Protein AF-A0A1M2ZEX8-F1 (afdb_monomer_lite)

pLDDT: mean 74.23, std 14.85, range [30.36, 94.44]

Sequence (300 aa):
MVYFFQYGNPYDQTHLLGFIFFVWSMPLINHAVRYDSLLLRRVLTYLTLFNALMGFYLLVSSVDLYGLRGLNRVEGSDGITYRIYFEASSLAAVFLLSSFRNRWVRLAALGAVAIFVVFVAKSVVIMALLGLNLALPYLLRSRPHIKVGAAIIAVTAIILLYNYLPIIRPDMDLSLRAKQFQFNIIMGLLPDNWSGLGWGFYMPQLSSDPEQPYQVEMQLPMLMLQLGPIALLTILLLILSLFLSVSGWTLKGFARFAVYVLIGYNNPWLFVPSWFLTCQLLFRDDDEVRRSTVPRVPSR

Secondary structure (DSSP, 8-state):
---S-SS--TTHHHHHHHHHHHHHHHHHHHHHHHH-HHHHHHHHHHHHHHHHHHHHHHHHH----TTSTT--EEE-TTS-EEEE--TTHHHHTT--GGG--SHHHHHHHHHHHHHIIIIIS--HHHHHHHHHHHHHHHHHHS-HHHHHHHHHHHHHHHHHHHHHHHHH-HHHHHHHHHHHHHHHHHHHHGGG-TT-S-TT---GGG-SSTT-THHHHTSHHHHHHHH-HHHHHHHHHHHHHHHHHHH-SSHHHHHHHHHHHHHHHH-TTTT-HHHHHHHHHTT-S-SSHHHH-S--PPP-

Structure (mmCIF, N/CA/C/O backbone):
data_AF-A0A1M2ZEX8-F1
#
_entry.id   AF-A0A1M2ZEX8-F1
#
loop_
_atom_site.group_PDB
_atom_site.id
_atom_site.type_symbol
_atom_site.label_atom_id
_atom_site.label_alt_id
_atom_site.label_comp_id
_atom_site.label_asym_id
_atom_site.label_entity_id
_atom_site.label_seq_id
_atom_site.pdbx_PDB_ins_code
_atom_site.Cartn_x
_atom_site.Cartn_y
_atom_site.Cartn_z
_atom_site.occupancy
_atom_site.B_iso_or_equiv
_atom_site.auth_seq_id
_atom_site.auth_comp_id
_atom_site.auth_asym_id
_atom_site.auth_atom_id
_atom_site.pdbx_PDB_model_num
ATOM 1 N N . MET A 1 1 ? 15.583 21.448 -19.048 1.00 30.36 1 MET A N 1
ATOM 2 C CA . MET A 1 1 ? 14.629 20.643 -19.838 1.00 30.36 1 MET A CA 1
ATOM 3 C C . MET A 1 1 ? 15.172 19.231 -19.877 1.00 30.36 1 MET A C 1
ATOM 5 O O . MET A 1 1 ? 16.106 18.980 -20.624 1.00 30.36 1 MET A O 1
ATOM 9 N N . VAL A 1 2 ? 14.699 18.362 -18.984 1.00 31.53 2 VAL A N 1
ATOM 10 C CA . VAL A 1 2 ? 15.095 16.948 -18.984 1.00 31.53 2 VAL A CA 1
ATOM 11 C C . VAL A 1 2 ? 14.306 16.273 -20.101 1.00 31.53 2 VAL A C 1
ATOM 13 O O . VAL A 1 2 ? 13.094 16.453 -20.198 1.00 31.53 2 VAL A O 1
ATOM 16 N N . TYR A 1 3 ? 15.035 15.626 -21.004 1.00 33.97 3 TYR A N 1
ATOM 17 C CA . TYR A 1 3 ? 14.537 15.050 -22.243 1.00 33.97 3 TYR A CA 1
ATOM 18 C C . TYR A 1 3 ? 13.449 14.000 -21.971 1.00 33.97 3 TYR A C 1
ATOM 20 O O . TYR A 1 3 ? 13.671 13.040 -21.245 1.00 33.97 3 TYR A O 1
ATOM 28 N N . PHE A 1 4 ? 12.290 14.181 -22.606 1.00 40.69 4 PHE A N 1
ATOM 29 C CA . PHE A 1 4 ? 11.137 13.267 -22.620 1.00 40.69 4 PHE A CA 1
ATOM 30 C C . PHE A 1 4 ? 11.350 12.012 -23.491 1.00 40.69 4 PHE A C 1
ATOM 32 O O . PHE A 1 4 ? 10.391 11.367 -23.897 1.00 40.69 4 PHE A O 1
ATOM 39 N N . PHE A 1 5 ? 12.590 11.663 -23.834 1.00 44.00 5 PHE A N 1
ATOM 40 C CA . PHE A 1 5 ? 12.850 10.565 -24.758 1.00 44.00 5 PHE A CA 1
ATOM 41 C C . PHE A 1 5 ? 14.100 9.790 -24.374 1.00 44.00 5 PHE A C 1
ATOM 43 O O . PHE A 1 5 ? 15.206 10.280 -24.580 1.00 44.00 5 PHE A O 1
ATOM 50 N N . GLN A 1 6 ? 13.898 8.552 -23.915 1.00 42.75 6 GLN A N 1
ATOM 51 C CA . GLN A 1 6 ? 14.694 7.381 -24.295 1.00 42.75 6 GLN A CA 1
ATOM 52 C C . GLN A 1 6 ? 13.949 6.106 -23.848 1.00 42.75 6 GLN A C 1
ATOM 54 O O . GLN A 1 6 ? 13.765 5.873 -22.659 1.00 42.75 6 GLN A O 1
ATOM 59 N N . TYR A 1 7 ? 13.503 5.321 -24.843 1.00 48.91 7 TYR A N 1
ATOM 60 C CA . TYR A 1 7 ? 12.482 4.254 -24.806 1.00 48.91 7 TYR A CA 1
ATOM 61 C C . TYR A 1 7 ? 11.070 4.755 -24.475 1.00 48.91 7 TYR A C 1
ATOM 63 O O . TYR A 1 7 ? 10.690 4.894 -23.320 1.00 48.91 7 TYR A O 1
ATOM 71 N N . GLY A 1 8 ? 10.281 5.040 -25.518 1.00 51.62 8 GLY A N 1
ATOM 72 C CA . GLY A 1 8 ? 8.898 5.490 -25.368 1.00 51.62 8 GLY A CA 1
ATOM 73 C C . GLY A 1 8 ? 8.038 4.395 -24.750 1.00 51.62 8 GLY A C 1
ATOM 74 O O . GLY A 1 8 ? 7.578 3.497 -25.452 1.00 51.62 8 GLY A O 1
ATOM 75 N N . ASN A 1 9 ? 7.827 4.465 -23.440 1.00 64.38 9 ASN A N 1
ATOM 76 C CA . ASN A 1 9 ? 6.747 3.739 -22.806 1.00 64.38 9 ASN A CA 1
ATOM 77 C C . ASN A 1 9 ? 5.423 4.332 -23.309 1.00 64.38 9 ASN A C 1
ATOM 79 O O . ASN A 1 9 ? 5.164 5.501 -23.032 1.00 64.38 9 ASN A O 1
ATOM 83 N N . PRO A 1 10 ? 4.553 3.565 -23.988 1.00 65.94 10 PRO A N 1
ATOM 84 C CA . PRO A 1 10 ? 3.269 4.081 -24.467 1.00 65.94 10 PRO A CA 1
ATOM 85 C C . PRO A 1 10 ? 2.318 4.507 -23.332 1.00 65.94 10 PRO A C 1
ATOM 87 O O . PRO A 1 10 ? 1.239 5.035 -23.595 1.00 65.94 10 PRO A O 1
ATOM 90 N N . TYR A 1 11 ? 2.681 4.245 -22.073 1.00 68.25 11 TYR A N 1
ATOM 91 C CA . TYR A 1 11 ? 1.857 4.498 -20.894 1.00 68.25 11 TYR A CA 1
ATOM 92 C C . TYR A 1 11 ? 2.390 5.602 -19.981 1.00 68.25 11 TYR A C 1
ATOM 94 O O . TYR A 1 11 ? 1.738 5.914 -18.983 1.00 68.25 11 TYR A O 1
ATOM 102 N N . ASP A 1 12 ? 3.510 6.233 -20.328 1.00 72.94 12 ASP A N 1
ATOM 103 C CA . ASP A 1 12 ? 4.173 7.275 -19.538 1.00 72.94 12 ASP A CA 1
ATOM 104 C C . ASP A 1 12 ? 3.230 8.429 -19.148 1.00 72.94 12 ASP A C 1
ATOM 106 O O . ASP A 1 12 ? 3.182 8.840 -17.985 1.00 72.94 12 ASP A O 1
ATOM 110 N N . GLN A 1 13 ? 2.406 8.902 -20.086 1.00 76.44 13 GLN A N 1
ATOM 111 C CA . GLN A 1 13 ? 1.422 9.961 -19.868 1.00 76.44 13 GLN A CA 1
ATOM 112 C C . GLN A 1 13 ? 0.288 9.505 -18.951 1.00 76.44 13 GLN A C 1
ATOM 114 O O . GLN A 1 13 ? -0.140 10.250 -18.070 1.00 76.44 13 GLN A O 1
ATOM 119 N N . THR A 1 14 ? -0.185 8.267 -19.117 1.00 74.25 14 THR A N 1
ATOM 120 C CA . THR A 1 14 ? -1.247 7.702 -18.268 1.00 74.25 14 THR A CA 1
ATOM 121 C C . THR A 1 14 ? -0.749 7.535 -16.834 1.00 74.25 14 THR A C 1
ATOM 123 O O . THR A 1 14 ? -1.453 7.861 -15.880 1.00 74.25 14 THR A O 1
ATOM 126 N N . HIS A 1 15 ? 0.494 7.091 -16.676 1.00 75.81 15 HIS A N 1
ATOM 127 C CA . HIS A 1 15 ? 1.176 6.983 -15.394 1.00 75.81 15 HIS A CA 1
ATOM 128 C C . HIS A 1 15 ? 1.383 8.344 -14.733 1.00 75.81 15 HIS A C 1
ATOM 130 O O . HIS A 1 15 ? 1.131 8.482 -13.535 1.00 75.81 15 HIS A O 1
ATOM 136 N N . LEU A 1 16 ? 1.777 9.361 -15.503 1.00 79.00 16 LEU A N 1
ATOM 137 C CA . LEU A 1 16 ? 1.924 10.723 -14.998 1.00 79.00 16 LEU A CA 1
ATOM 138 C C . LEU A 1 16 ? 0.582 11.282 -14.515 1.00 79.00 16 LEU A C 1
ATOM 140 O O . LEU A 1 16 ? 0.502 11.833 -13.419 1.00 79.00 16 LEU A O 1
ATOM 144 N N . LEU A 1 17 ? -0.485 11.097 -15.297 1.00 80.06 17 LEU A N 1
ATOM 145 C CA . LEU A 1 17 ? -1.842 11.476 -14.901 1.00 80.06 17 LEU A CA 1
ATOM 146 C C . LEU A 1 17 ? -2.273 10.744 -13.625 1.00 80.06 17 LEU A C 1
ATOM 148 O O . LEU A 1 17 ? -2.772 11.378 -12.697 1.00 80.06 17 LEU A O 1
ATOM 152 N N . GLY A 1 18 ? -2.020 9.435 -13.538 1.00 79.62 18 GLY A N 1
ATOM 153 C CA . GLY A 1 18 ? -2.261 8.641 -12.333 1.00 79.62 18 GLY A CA 1
ATOM 154 C C . GLY A 1 18 ? -1.523 9.192 -11.110 1.00 79.62 18 GLY A C 1
ATOM 155 O O . GLY A 1 18 ? -2.126 9.353 -10.049 1.00 79.62 18 GLY A O 1
ATOM 156 N N . PHE A 1 19 ? -0.251 9.570 -11.265 1.00 81.94 19 PHE A N 1
ATOM 157 C CA . PHE A 1 19 ? 0.534 10.212 -10.211 1.00 81.94 19 PHE A CA 1
ATOM 158 C C . PHE A 1 19 ? -0.032 11.583 -9.805 1.00 81.94 19 PHE A C 1
ATOM 160 O O . PHE A 1 19 ? -0.115 11.888 -8.616 1.00 81.94 19 PHE A O 1
ATOM 167 N N . ILE A 1 20 ? -0.485 12.403 -10.757 1.00 83.88 20 ILE A N 1
ATOM 168 C CA . ILE A 1 20 ? -1.131 13.691 -10.458 1.00 83.88 20 ILE A CA 1
ATOM 169 C C . ILE A 1 20 ? -2.415 13.467 -9.650 1.00 83.88 20 ILE A C 1
ATOM 171 O O . ILE A 1 20 ? -2.589 14.086 -8.597 1.00 83.88 20 ILE A O 1
ATOM 175 N N . PHE A 1 21 ? -3.285 12.549 -10.083 1.00 85.12 21 PHE A N 1
ATOM 176 C CA . PHE A 1 21 ? -4.501 12.202 -9.343 1.00 85.12 21 PHE A CA 1
ATOM 177 C C . PHE A 1 21 ? -4.190 11.663 -7.948 1.00 85.12 21 PHE A C 1
ATOM 179 O O . PHE A 1 21 ? -4.872 12.008 -6.981 1.00 85.12 21 PHE A O 1
ATOM 186 N N . PHE A 1 22 ? -3.128 10.873 -7.817 1.00 87.75 22 PHE A N 1
ATOM 187 C CA . PHE A 1 22 ? -2.637 10.419 -6.528 1.00 87.75 22 PHE A CA 1
ATOM 188 C C . PHE A 1 22 ? -2.252 11.583 -5.616 1.00 87.75 22 PHE A C 1
ATOM 190 O O . PHE A 1 22 ? -2.768 11.673 -4.499 1.00 87.75 22 PHE A O 1
ATOM 197 N N . VAL A 1 23 ? -1.417 12.509 -6.094 1.00 89.12 23 VAL A N 1
ATOM 198 C CA . VAL A 1 23 ? -0.996 13.687 -5.323 1.00 89.12 23 VAL A CA 1
ATOM 199 C C . VAL A 1 23 ? -2.200 14.514 -4.877 1.00 89.12 23 VAL A C 1
ATOM 201 O O . VAL A 1 23 ? -2.275 14.901 -3.711 1.00 89.12 23 VAL A O 1
ATOM 204 N N . TRP A 1 24 ? -3.178 14.713 -5.760 1.00 89.25 24 TRP A N 1
ATOM 205 C CA . TRP A 1 24 ? -4.420 15.426 -5.449 1.00 89.25 24 TRP A CA 1
ATOM 206 C C . TRP A 1 24 ? -5.309 14.688 -4.444 1.00 89.25 24 TRP A C 1
ATOM 208 O O . TRP A 1 24 ? -5.991 15.316 -3.634 1.00 89.25 24 TRP A O 1
ATOM 218 N N . SER A 1 25 ? -5.292 13.355 -4.455 1.00 91.81 25 SER A N 1
ATOM 219 C CA . SER A 1 25 ? -6.078 12.549 -3.522 1.00 91.81 25 SER A CA 1
ATOM 220 C C . SER A 1 25 ? -5.545 12.606 -2.086 1.00 91.81 25 SER A C 1
ATOM 222 O O . SER A 1 25 ? -6.333 12.507 -1.145 1.00 91.81 25 SER A O 1
ATOM 224 N N . MET A 1 26 ? -4.234 12.795 -1.880 1.00 92.81 26 MET A N 1
ATOM 225 C CA . MET A 1 26 ? -3.635 12.696 -0.544 1.00 92.81 26 MET A CA 1
ATOM 226 C C . MET A 1 26 ? -4.174 13.741 0.456 1.00 92.81 26 MET A C 1
ATOM 228 O O . MET A 1 26 ? -4.536 13.346 1.570 1.00 92.81 26 MET A O 1
ATOM 232 N N . PRO A 1 27 ? -4.295 15.045 0.120 1.00 91.81 27 PRO A N 1
ATOM 233 C CA . PRO A 1 27 ? -4.921 16.026 1.007 1.00 91.81 27 PRO A CA 1
ATOM 234 C C . PRO A 1 27 ? -6.382 15.696 1.330 1.00 91.81 27 PRO A C 1
ATOM 236 O O . PRO A 1 27 ? -6.790 15.820 2.484 1.00 91.81 27 PRO A O 1
ATOM 239 N N . LEU A 1 28 ? -7.151 15.223 0.341 1.00 91.50 28 LEU A N 1
ATOM 240 C CA . LEU A 1 28 ? -8.555 14.833 0.513 1.00 91.50 28 LEU A CA 1
ATOM 241 C C . LEU A 1 28 ? -8.689 13.635 1.457 1.00 91.50 28 LEU A C 1
ATOM 243 O O . LEU A 1 28 ? -9.508 13.650 2.376 1.00 91.50 28 LEU A O 1
ATOM 247 N N . ILE A 1 29 ? -7.835 12.625 1.280 1.00 91.75 29 ILE A N 1
ATOM 248 C CA . ILE A 1 29 ? -7.746 11.469 2.174 1.00 91.75 29 ILE A CA 1
ATOM 249 C C . ILE A 1 29 ? -7.391 11.930 3.587 1.00 91.75 29 ILE A C 1
ATOM 251 O O . ILE A 1 29 ? -8.064 11.554 4.543 1.00 91.75 29 ILE A O 1
ATOM 255 N N . ASN A 1 30 ? -6.374 12.777 3.743 1.00 92.25 30 ASN A N 1
ATOM 256 C CA . ASN A 1 30 ? -5.978 13.286 5.053 1.00 92.25 30 ASN A CA 1
ATOM 257 C C . ASN A 1 30 ? -7.094 14.068 5.743 1.00 92.25 30 ASN A C 1
ATOM 259 O O . ASN A 1 30 ? -7.308 13.885 6.942 1.00 92.25 30 ASN A O 1
ATOM 263 N N . HIS A 1 31 ? -7.825 14.893 4.995 1.00 90.25 31 HIS A N 1
ATOM 264 C CA . HIS A 1 31 ? -9.008 15.581 5.491 1.00 90.25 31 HIS A CA 1
ATOM 265 C C . HIS A 1 31 ? -10.055 14.566 5.978 1.00 90.25 31 HIS A C 1
ATOM 267 O O . HIS A 1 31 ? -10.419 14.570 7.154 1.00 90.25 31 HIS A O 1
ATOM 273 N N . ALA A 1 32 ? -10.461 13.615 5.133 1.00 87.75 32 ALA A N 1
ATOM 274 C CA . ALA A 1 32 ? -11.449 12.595 5.492 1.00 87.75 32 ALA A CA 1
ATOM 275 C C . ALA A 1 32 ? -11.032 11.754 6.717 1.00 87.75 32 ALA A C 1
ATOM 277 O O . ALA A 1 32 ? -11.850 11.457 7.588 1.00 87.75 32 ALA A O 1
ATOM 278 N N . VAL A 1 33 ? -9.746 11.406 6.840 1.00 88.06 33 VAL A N 1
ATOM 279 C CA . VAL A 1 33 ? -9.221 10.635 7.980 1.00 88.06 33 VAL A CA 1
ATOM 280 C C . VAL A 1 33 ? -9.179 11.455 9.278 1.00 88.06 33 VAL A C 1
ATOM 282 O O . VAL A 1 33 ? -9.251 10.871 10.368 1.00 88.06 33 VAL A O 1
ATOM 285 N N . ARG A 1 34 ? -9.057 12.786 9.211 1.00 84.75 34 ARG A N 1
ATOM 286 C CA . ARG A 1 34 ? -9.114 13.646 10.404 1.00 84.75 34 ARG A CA 1
ATOM 287 C C . ARG A 1 34 ? -10.541 13.813 10.911 1.00 84.75 34 ARG A C 1
ATOM 289 O O . ARG A 1 34 ? -10.757 13.634 12.106 1.00 84.75 34 ARG A O 1
ATOM 296 N N . TYR A 1 35 ? -11.483 14.108 10.019 1.00 80.06 35 TYR A N 1
ATOM 297 C CA . TYR A 1 35 ? -12.838 14.501 10.410 1.00 80.06 35 TYR A CA 1
ATOM 298 C C . TYR A 1 35 ? -13.794 13.311 10.590 1.00 80.06 35 TYR A C 1
ATOM 300 O O . TYR A 1 35 ? -14.503 13.269 11.588 1.00 80.06 35 TYR A O 1
ATOM 308 N N . ASP A 1 36 ? -13.739 12.285 9.729 1.00 77.44 36 ASP A N 1
ATOM 309 C CA . ASP A 1 36 ? -14.775 11.234 9.662 1.00 77.44 36 ASP A CA 1
ATOM 310 C C . ASP A 1 36 ? -14.218 9.803 9.638 1.00 77.44 36 ASP A C 1
ATOM 312 O O . ASP A 1 36 ? -14.754 8.891 9.003 1.00 77.44 36 ASP A O 1
ATOM 316 N N . SER A 1 37 ? -13.124 9.560 10.364 1.00 77.38 37 SER A N 1
ATOM 317 C CA . SER A 1 37 ? -12.397 8.282 10.285 1.00 77.38 37 SER A CA 1
ATOM 318 C C . SER A 1 37 ? -13.228 7.022 10.560 1.00 77.38 37 SER A C 1
ATOM 320 O O . SER A 1 37 ? -12.972 5.988 9.943 1.00 77.38 37 SER A O 1
ATOM 322 N N . LEU A 1 38 ? -14.211 7.078 11.466 1.00 79.31 38 LEU A N 1
ATOM 323 C CA . LEU A 1 38 ? -15.068 5.930 11.785 1.00 79.31 38 LEU A CA 1
ATOM 324 C C . LEU A 1 38 ? -16.053 5.626 10.654 1.00 79.31 38 LEU A C 1
ATOM 326 O O . LEU A 1 38 ? -16.217 4.464 10.279 1.00 79.31 38 LEU A O 1
ATOM 330 N N . LEU A 1 39 ? -16.685 6.661 10.095 1.00 83.81 39 LEU A N 1
ATOM 331 C CA . LEU A 1 39 ? -17.580 6.514 8.953 1.00 83.81 39 LEU A CA 1
ATOM 332 C C . LEU A 1 39 ? -16.800 5.998 7.742 1.00 83.81 39 LEU A C 1
ATOM 334 O O . LEU A 1 39 ? -17.216 5.018 7.126 1.00 83.81 39 LEU A O 1
ATOM 338 N N . LEU A 1 40 ? -15.630 6.584 7.475 1.00 86.81 40 LEU A N 1
ATOM 339 C CA . LEU A 1 40 ? -14.739 6.177 6.394 1.00 86.81 40 LEU A CA 1
ATOM 340 C C . LEU A 1 40 ? -14.375 4.693 6.498 1.00 86.81 40 LEU A C 1
ATOM 342 O O . LEU A 1 40 ? -14.571 3.948 5.547 1.00 86.81 40 LEU A O 1
ATOM 346 N N . ARG A 1 41 ? -13.939 4.210 7.667 1.00 83.44 41 ARG A N 1
ATOM 347 C CA . ARG A 1 41 ? -13.638 2.778 7.860 1.00 83.44 41 ARG A CA 1
ATOM 348 C C . ARG A 1 41 ? -14.850 1.878 7.702 1.00 83.44 41 ARG A C 1
ATOM 350 O O . ARG A 1 41 ? -14.715 0.770 7.190 1.00 83.44 41 ARG A O 1
ATOM 357 N N . ARG A 1 42 ? -16.024 2.321 8.153 1.00 86.50 42 ARG A N 1
ATOM 358 C CA . ARG A 1 42 ? -17.261 1.560 7.974 1.00 86.50 42 ARG A CA 1
ATOM 359 C C . ARG A 1 42 ? -17.578 1.411 6.485 1.00 86.50 42 ARG A C 1
ATOM 361 O O . ARG A 1 42 ? -17.850 0.299 6.045 1.00 86.50 42 ARG A O 1
ATOM 368 N N . VAL A 1 43 ? -17.471 2.491 5.711 1.00 87.94 43 VAL A N 1
ATOM 369 C CA . VAL A 1 43 ? -17.623 2.457 4.248 1.00 87.94 43 VAL A CA 1
ATOM 370 C C . VAL A 1 43 ? -16.581 1.533 3.620 1.00 87.94 43 VAL A C 1
ATOM 372 O O . VAL A 1 43 ? -16.944 0.632 2.870 1.00 87.94 43 VAL A O 1
ATOM 375 N N . LEU A 1 44 ? -15.305 1.675 3.993 1.00 87.88 44 LEU A N 1
ATOM 376 C CA . LEU A 1 44 ? -14.234 0.814 3.488 1.00 87.88 44 LEU A CA 1
ATOM 377 C C . LEU A 1 44 ? -14.449 -0.655 3.852 1.00 87.88 44 LEU A C 1
ATOM 379 O O . LEU A 1 44 ? -14.156 -1.514 3.040 1.00 87.88 44 LEU A O 1
ATOM 383 N N . THR A 1 45 ? -15.024 -0.963 5.015 1.00 86.81 45 THR A N 1
ATOM 384 C CA . THR A 1 45 ? -15.372 -2.340 5.402 1.00 86.81 45 THR A CA 1
ATOM 385 C C . THR A 1 45 ? -16.386 -2.945 4.431 1.00 86.81 45 THR A C 1
ATOM 387 O O . THR A 1 45 ? -16.218 -4.085 3.996 1.00 86.81 45 THR A O 1
ATOM 390 N N . TYR A 1 46 ? -17.426 -2.190 4.065 1.00 88.00 46 TYR A N 1
ATOM 391 C CA . TYR A 1 46 ? -18.406 -2.645 3.079 1.00 88.00 46 TYR A CA 1
ATOM 392 C C . TYR A 1 46 ? -17.790 -2.785 1.689 1.00 88.00 46 TYR A C 1
ATOM 394 O O . TYR A 1 46 ? -18.055 -3.778 1.018 1.00 88.00 46 TYR A O 1
ATOM 402 N N . LEU A 1 47 ? -16.920 -1.854 1.288 1.00 87.44 47 LEU A N 1
ATOM 403 C CA . LEU A 1 47 ? -16.186 -1.953 0.027 1.00 87.44 47 LEU A CA 1
ATOM 404 C C . LEU A 1 47 ? -15.248 -3.163 0.010 1.00 87.44 47 LEU A C 1
ATOM 406 O O . LEU A 1 47 ? -15.208 -3.873 -0.984 1.00 87.44 47 LEU A O 1
ATOM 410 N N . THR A 1 48 ? -14.533 -3.459 1.095 1.00 86.62 48 THR A N 1
ATOM 411 C CA . THR A 1 48 ? -13.703 -4.667 1.213 1.00 86.62 48 THR A CA 1
ATOM 412 C C . THR A 1 48 ? -14.541 -5.928 1.045 1.00 86.62 48 THR A C 1
ATOM 414 O O . THR A 1 48 ? -14.143 -6.825 0.307 1.00 86.62 48 THR A O 1
ATOM 417 N N . LEU A 1 49 ? -15.705 -6.006 1.700 1.00 88.38 49 LEU A N 1
ATOM 418 C CA . LEU A 1 49 ? -16.595 -7.158 1.558 1.00 88.38 49 LEU A CA 1
ATOM 419 C C . LEU A 1 49 ? -17.121 -7.278 0.123 1.00 88.38 49 LEU A C 1
ATOM 421 O O . LEU A 1 49 ? -17.073 -8.360 -0.451 1.00 88.38 49 LEU A O 1
ATOM 425 N N . PHE A 1 50 ? -17.580 -6.174 -0.465 1.00 87.19 50 PHE A N 1
ATOM 426 C CA . PHE A 1 50 ? -18.024 -6.138 -1.856 1.00 87.19 50 PHE A CA 1
ATOM 427 C C . PHE A 1 50 ? -16.918 -6.601 -2.810 1.00 87.19 50 PHE A C 1
ATOM 429 O O . PHE A 1 50 ? -17.157 -7.453 -3.656 1.00 87.19 50 PHE A O 1
ATOM 436 N N . ASN A 1 51 ? -15.692 -6.116 -2.620 1.00 82.81 51 ASN A N 1
ATOM 437 C CA . ASN A 1 51 ? -14.543 -6.518 -3.424 1.00 82.81 51 ASN A CA 1
ATOM 438 C C . ASN A 1 51 ? -14.189 -7.996 -3.244 1.00 82.81 51 ASN A C 1
ATOM 440 O O . ASN A 1 51 ? -13.863 -8.659 -4.222 1.00 82.81 51 ASN A O 1
ATOM 444 N N . ALA A 1 52 ? -14.300 -8.538 -2.028 1.00 85.19 52 ALA A N 1
ATOM 445 C CA . ALA A 1 52 ? -14.119 -9.967 -1.801 1.00 85.19 52 ALA A CA 1
ATOM 446 C C . ALA A 1 52 ? -15.156 -10.789 -2.585 1.00 85.19 52 ALA A C 1
ATOM 448 O O . ALA A 1 52 ? -14.792 -11.731 -3.287 1.00 85.19 52 ALA A O 1
ATOM 449 N N . LEU A 1 53 ? -16.434 -10.397 -2.524 1.00 87.12 53 LEU A N 1
ATOM 450 C CA . LEU A 1 53 ? -17.519 -11.039 -3.274 1.00 87.12 53 LEU A CA 1
ATOM 451 C C . LEU A 1 53 ? -17.322 -10.923 -4.791 1.00 87.12 53 LEU A C 1
ATOM 453 O O . LEU A 1 53 ? -17.489 -11.911 -5.503 1.00 87.12 53 LEU A O 1
ATOM 457 N N . MET A 1 54 ? -16.910 -9.752 -5.276 1.00 84.00 54 MET A N 1
ATOM 458 C CA . MET A 1 54 ? -16.601 -9.533 -6.687 1.00 84.00 54 MET A CA 1
ATOM 459 C C . MET A 1 54 ? -15.408 -10.381 -7.140 1.00 84.00 54 MET A C 1
ATOM 461 O O . MET A 1 54 ? -15.444 -10.970 -8.214 1.00 84.00 54 MET A O 1
ATOM 465 N N . GLY A 1 55 ? -14.375 -10.516 -6.305 1.00 79.12 55 GLY A N 1
ATOM 466 C CA . GLY A 1 55 ? -13.238 -11.393 -6.571 1.00 79.12 55 GLY A CA 1
ATOM 467 C C . GLY A 1 55 ? -13.641 -12.862 -6.694 1.00 79.12 55 GLY A C 1
ATOM 468 O O . GLY A 1 55 ? -13.192 -13.538 -7.615 1.00 79.12 55 GLY A O 1
ATOM 469 N N . PHE A 1 56 ? -14.530 -13.351 -5.821 1.00 83.50 56 PHE A N 1
ATOM 470 C CA . PHE A 1 56 ? -15.100 -14.696 -5.966 1.00 83.50 56 PHE A CA 1
ATOM 471 C C . PHE A 1 56 ? -15.907 -14.842 -7.253 1.00 83.50 56 PHE A C 1
ATOM 473 O O . PHE A 1 56 ? -15.756 -15.837 -7.957 1.00 83.50 56 PHE A O 1
ATOM 480 N N . TYR A 1 57 ? -16.740 -13.852 -7.573 1.00 84.44 57 TYR A N 1
ATOM 481 C CA . TYR A 1 57 ? -17.512 -13.854 -8.808 1.00 84.44 57 TYR A CA 1
ATOM 482 C C . TYR A 1 57 ? -16.602 -13.927 -10.038 1.00 84.44 57 TYR A C 1
ATOM 484 O O . TYR A 1 57 ? -16.835 -14.761 -10.907 1.00 84.44 57 TYR A O 1
ATOM 492 N N . LEU A 1 58 ? -15.542 -13.120 -10.106 1.00 77.94 58 LEU A N 1
ATOM 493 C CA . LEU A 1 58 ? -14.594 -13.138 -11.225 1.00 77.94 58 LEU A CA 1
ATOM 494 C C . LEU A 1 58 ? -13.817 -14.455 -11.309 1.00 77.94 58 LEU A C 1
ATOM 496 O O . LEU A 1 58 ? -13.617 -14.975 -12.403 1.00 77.94 58 LEU A O 1
ATOM 500 N N . LEU A 1 59 ? -13.460 -15.046 -10.163 1.00 76.25 59 LEU A N 1
ATOM 501 C CA . LEU A 1 59 ? -12.821 -16.362 -10.128 1.00 76.25 59 LEU A CA 1
ATOM 502 C C . LEU A 1 59 ? -13.705 -17.453 -10.739 1.00 76.25 59 LEU A C 1
ATOM 504 O O . LEU A 1 59 ? -13.200 -18.300 -11.469 1.00 76.25 59 LEU A O 1
ATOM 508 N N . VAL A 1 60 ? -15.007 -17.436 -10.448 1.00 80.75 60 VAL A N 1
ATOM 509 C CA . VAL A 1 60 ? -15.955 -18.452 -10.933 1.00 80.75 60 VAL A CA 1
ATOM 510 C C . VAL A 1 60 ? -16.412 -18.170 -12.365 1.00 80.75 60 VAL A C 1
ATOM 512 O O . VAL A 1 60 ? -16.516 -19.088 -13.171 1.00 80.75 60 VAL A O 1
ATOM 515 N N . SER A 1 61 ? -16.684 -16.907 -12.694 1.00 76.88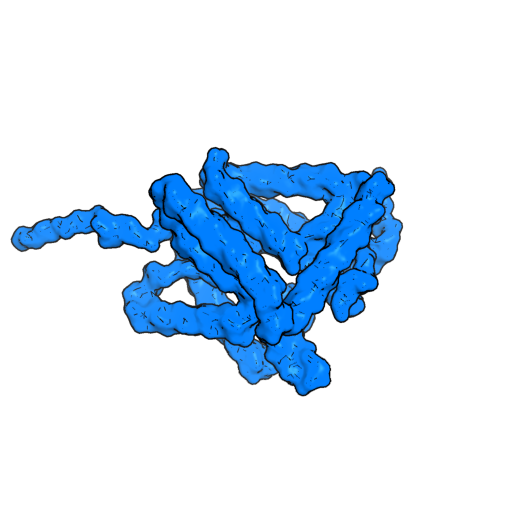 61 SER A N 1
ATOM 516 C CA . SER A 1 61 ? -17.224 -16.503 -14.000 1.00 76.88 61 SER A CA 1
ATOM 517 C C . SER A 1 61 ? -16.193 -16.528 -15.125 1.00 76.88 61 SER A C 1
ATOM 519 O O . SER A 1 61 ? -16.569 -16.416 -16.287 1.00 76.88 61 SER A O 1
ATOM 521 N N . SER A 1 62 ? -14.907 -16.675 -14.799 1.00 67.56 62 SER A N 1
ATOM 522 C CA . SER A 1 62 ? -13.808 -16.636 -15.766 1.00 67.56 62 SER A CA 1
ATOM 523 C C . SER A 1 62 ? -13.770 -15.364 -16.628 1.00 67.56 62 SER A C 1
ATOM 525 O O . SER A 1 62 ? -13.164 -15.356 -17.699 1.00 67.56 62 SER A O 1
ATOM 527 N N . VAL A 1 63 ? -14.400 -14.280 -16.168 1.00 69.06 63 VAL A N 1
ATOM 528 C CA . VAL A 1 63 ? -14.337 -12.978 -16.831 1.00 69.06 63 VAL A CA 1
ATOM 529 C C . VAL A 1 63 ? -12.946 -12.404 -16.603 1.00 69.06 63 VAL A C 1
ATOM 531 O O . VAL A 1 63 ? -12.565 -12.121 -15.466 1.00 69.06 63 VAL A O 1
ATOM 534 N N . ASP A 1 64 ? -12.191 -12.242 -17.686 1.00 59.69 64 ASP A N 1
ATOM 535 C CA . ASP A 1 64 ? -10.900 -11.574 -17.645 1.00 59.69 64 ASP A CA 1
ATOM 536 C C . ASP A 1 64 ? -11.082 -10.065 -17.846 1.00 59.69 64 ASP A C 1
ATOM 538 O O . ASP A 1 64 ? -11.658 -9.603 -18.833 1.00 59.69 64 ASP A O 1
ATOM 542 N N . LEU A 1 65 ? -10.609 -9.298 -16.868 1.00 61.69 65 LEU A N 1
ATOM 543 C CA . LEU A 1 65 ? -10.623 -7.841 -16.878 1.00 61.69 65 LEU A CA 1
ATOM 544 C C . LEU A 1 65 ? -9.236 -7.280 -17.200 1.00 61.69 65 LEU A C 1
ATOM 546 O O . LEU A 1 65 ? -8.942 -6.161 -16.798 1.00 61.69 65 LEU A O 1
ATOM 550 N N . TYR A 1 66 ? -8.402 -8.009 -17.947 1.00 53.03 66 TYR A N 1
ATOM 551 C CA . TYR A 1 66 ? -7.066 -7.583 -18.381 1.00 53.03 66 TYR A CA 1
ATOM 552 C C . TYR A 1 66 ? -6.995 -6.132 -18.906 1.00 53.03 66 TYR A C 1
ATOM 554 O O . TYR A 1 66 ? -6.025 -5.415 -18.658 1.00 53.03 66 TYR A O 1
ATOM 562 N N . GLY A 1 67 ? -8.050 -5.654 -19.582 1.00 50.28 67 GLY A N 1
ATOM 563 C CA . GLY A 1 67 ? -8.149 -4.263 -20.050 1.00 50.28 67 GLY A CA 1
ATOM 564 C C . GLY A 1 67 ? -8.248 -3.213 -18.929 1.00 50.28 67 GLY A C 1
ATOM 565 O O . GLY A 1 67 ? -7.832 -2.069 -19.111 1.00 50.28 67 GLY A O 1
ATOM 566 N N . LEU A 1 68 ? -8.753 -3.596 -17.754 1.00 53.19 68 LEU A N 1
ATOM 567 C CA . LEU A 1 68 ? -8.824 -2.794 -16.533 1.00 53.19 68 LEU A CA 1
ATOM 568 C C . LEU A 1 68 ? -7.589 -3.090 -15.667 1.00 53.19 68 LEU A C 1
ATOM 570 O O . LEU A 1 68 ? -7.637 -3.820 -14.676 1.00 53.19 68 LEU A O 1
ATOM 574 N N . ARG A 1 69 ? -6.457 -2.521 -16.086 1.00 53.94 69 ARG A N 1
ATOM 575 C CA . ARG A 1 69 ? -5.144 -2.610 -15.423 1.00 53.94 69 ARG A CA 1
ATOM 576 C C . ARG A 1 69 ? -5.279 -2.405 -13.909 1.00 53.94 69 ARG A C 1
ATOM 578 O O . ARG A 1 69 ? -5.745 -1.355 -13.481 1.00 53.94 69 ARG A O 1
ATOM 585 N N . GLY A 1 70 ? -4.889 -3.411 -13.120 1.00 49.25 70 GLY A N 1
ATOM 586 C CA . GLY A 1 70 ? -5.094 -3.451 -11.659 1.00 49.25 70 GLY A CA 1
ATOM 587 C C . GLY A 1 70 ? -6.029 -4.579 -11.191 1.00 49.25 70 GLY A C 1
ATOM 588 O O . GLY A 1 70 ? -6.008 -4.943 -10.009 1.00 49.25 70 GLY A O 1
ATOM 589 N N . LEU A 1 71 ? -6.774 -5.186 -12.125 1.00 51.97 71 LEU A N 1
ATOM 590 C CA . LEU A 1 71 ? -7.595 -6.389 -11.952 1.00 51.97 71 LEU A CA 1
ATOM 591 C C . LEU A 1 71 ? -7.045 -7.554 -12.779 1.00 51.97 71 LEU A C 1
ATOM 593 O O . LEU A 1 71 ? -7.696 -8.072 -13.682 1.00 51.97 71 LEU A O 1
ATOM 597 N N . ASN A 1 72 ? -5.809 -7.954 -12.488 1.00 55.25 72 ASN A N 1
ATOM 598 C CA . ASN A 1 72 ? -5.129 -8.949 -13.309 1.00 55.25 72 ASN A CA 1
ATOM 599 C C . ASN A 1 72 ? -5.513 -10.355 -12.857 1.00 55.25 72 ASN A C 1
ATOM 601 O O . ASN A 1 72 ? -5.185 -10.769 -11.736 1.00 55.25 72 ASN A O 1
ATOM 605 N N . ARG A 1 73 ? -6.154 -11.104 -13.751 1.00 57.75 73 ARG A N 1
ATOM 606 C CA . ARG A 1 73 ? -6.175 -12.558 -13.674 1.00 57.75 73 ARG A CA 1
ATOM 607 C C . ARG A 1 73 ? -4.807 -13.058 -14.136 1.00 57.75 73 ARG A C 1
ATOM 609 O O . ARG A 1 73 ? -4.377 -12.775 -15.244 1.00 57.75 73 ARG A O 1
ATOM 616 N N . VAL A 1 74 ? -4.087 -13.746 -13.259 1.00 57.38 74 VAL A N 1
ATOM 617 C CA . VAL A 1 74 ? -2.838 -14.425 -13.610 1.00 57.38 74 VAL A CA 1
ATOM 618 C C . VAL A 1 74 ? -3.198 -15.872 -13.875 1.00 57.38 74 VAL A C 1
ATOM 620 O O . VAL A 1 74 ? -3.443 -16.631 -12.932 1.00 57.38 74 VAL A O 1
ATOM 623 N N . GLU A 1 75 ? -3.277 -16.226 -15.148 1.00 56.22 75 GLU A N 1
ATOM 624 C CA . GLU A 1 75 ? -3.381 -17.610 -15.596 1.00 56.22 75 GLU A CA 1
ATOM 625 C C . GLU A 1 75 ? -1.982 -18.175 -15.832 1.00 56.22 75 GLU A C 1
ATOM 627 O O . GLU A 1 75 ? -1.075 -17.464 -16.265 1.00 56.22 75 GLU A O 1
ATOM 632 N N . GLY A 1 76 ? -1.776 -19.438 -15.471 1.00 51.75 76 GLY A N 1
ATOM 633 C CA . GLY A 1 76 ? -0.528 -20.125 -15.771 1.00 51.75 76 GLY A CA 1
ATOM 634 C C . GLY A 1 76 ? -0.594 -20.785 -17.135 1.00 51.75 76 GLY A C 1
ATOM 635 O O . GLY A 1 76 ? -1.632 -20.818 -17.793 1.00 51.75 76 GLY A O 1
ATOM 636 N N . SER A 1 77 ? 0.531 -21.356 -17.546 1.00 48.09 77 SER A N 1
ATOM 637 C CA . SER A 1 77 ? 0.671 -22.052 -18.829 1.00 48.09 77 SER A CA 1
ATOM 638 C C . SER A 1 77 ? -0.218 -23.297 -18.975 1.00 48.09 77 SER A C 1
ATOM 640 O O . SER A 1 77 ? -0.334 -23.838 -20.069 1.00 48.09 77 SER A O 1
ATOM 642 N N . ASP A 1 78 ? -0.844 -23.754 -17.893 1.00 53.22 78 ASP A N 1
ATOM 643 C CA . ASP A 1 78 ? -1.819 -24.846 -17.829 1.00 53.22 78 ASP A CA 1
ATOM 644 C C . ASP A 1 78 ? -3.285 -24.371 -17.938 1.00 53.22 78 ASP A C 1
ATOM 646 O O . ASP A 1 78 ? -4.201 -25.189 -17.853 1.00 53.22 78 ASP A O 1
ATOM 650 N N . GLY A 1 79 ? -3.526 -23.064 -18.109 1.00 53.56 79 GLY A N 1
ATOM 651 C CA . GLY A 1 79 ? -4.865 -22.470 -18.196 1.00 53.56 79 GLY A CA 1
ATOM 652 C C . GLY A 1 79 ? -5.586 -22.328 -16.850 1.00 53.56 79 GLY A C 1
ATOM 653 O O . GLY A 1 79 ? -6.764 -21.971 -16.813 1.00 53.56 79 GLY A O 1
ATOM 654 N N . ILE A 1 80 ? -4.912 -22.604 -15.727 1.00 60.88 80 ILE A N 1
ATOM 655 C CA . ILE A 1 80 ? -5.485 -22.440 -14.387 1.00 60.88 80 ILE A CA 1
ATOM 656 C C . ILE A 1 80 ? -5.276 -21.001 -13.908 1.00 60.88 80 ILE A C 1
ATOM 658 O O . ILE A 1 80 ? -4.1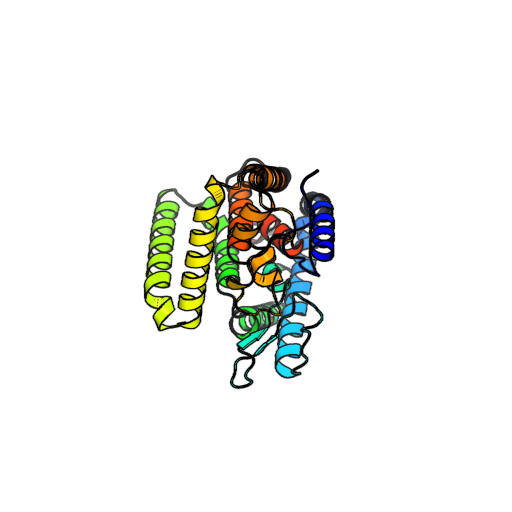90 -20.436 -14.016 1.00 60.88 80 ILE A O 1
ATOM 662 N N . THR A 1 81 ? -6.302 -20.411 -13.290 1.00 58.50 81 THR A N 1
ATOM 663 C CA . THR A 1 81 ? -6.186 -19.111 -12.615 1.00 58.50 81 THR A CA 1
ATOM 664 C C . THR A 1 81 ? -5.380 -19.233 -11.329 1.00 58.50 81 THR A C 1
ATOM 666 O O . THR A 1 81 ? -5.884 -19.652 -10.281 1.00 58.50 81 THR A O 1
ATOM 669 N N . TYR A 1 82 ? -4.126 -18.798 -11.361 1.00 53.53 82 TYR A N 1
ATOM 670 C CA . TYR A 1 82 ? -3.276 -18.779 -10.180 1.00 53.53 82 TYR A CA 1
ATOM 671 C C . TYR A 1 82 ? -3.620 -17.636 -9.243 1.00 53.53 82 TYR A C 1
ATOM 673 O O . TYR A 1 82 ? -3.480 -17.815 -8.032 1.00 53.53 82 TYR A O 1
ATOM 681 N N . ARG A 1 83 ? -4.077 -16.484 -9.747 1.00 56.66 83 ARG A N 1
ATOM 682 C CA . ARG A 1 83 ? -4.355 -15.314 -8.904 1.00 56.66 83 ARG A CA 1
ATOM 683 C C . ARG A 1 83 ? -5.329 -14.346 -9.563 1.00 56.66 83 ARG A C 1
ATOM 685 O O . ARG A 1 83 ? -5.266 -14.158 -10.768 1.00 56.66 83 ARG A O 1
ATOM 692 N N . ILE A 1 84 ? -6.153 -13.672 -8.763 1.00 57.66 84 ILE A N 1
ATOM 693 C CA . ILE A 1 84 ? -6.835 -12.440 -9.182 1.00 57.66 84 ILE A CA 1
ATOM 694 C C . ILE A 1 84 ? -6.288 -11.310 -8.322 1.00 57.66 84 ILE A C 1
ATOM 696 O O . ILE A 1 84 ? -6.464 -11.296 -7.100 1.00 57.66 84 ILE A O 1
ATOM 700 N N . TYR A 1 85 ? -5.561 -10.389 -8.946 1.00 56.06 85 TYR A N 1
ATOM 701 C CA . TYR A 1 85 ? -5.106 -9.183 -8.276 1.00 56.06 85 TYR A CA 1
ATOM 702 C C . TYR A 1 85 ? -6.287 -8.226 -8.147 1.00 56.06 85 TYR A C 1
ATOM 704 O O . TYR A 1 85 ? -6.965 -7.959 -9.125 1.00 56.06 85 TYR A O 1
ATOM 712 N N . PHE A 1 86 ? -6.543 -7.720 -6.944 1.00 56.97 86 PHE A N 1
ATOM 713 C CA . PHE A 1 86 ? -7.513 -6.650 -6.722 1.00 56.97 86 PHE A CA 1
ATOM 714 C C . PHE A 1 86 ? -6.797 -5.507 -6.018 1.00 56.97 86 PHE A C 1
ATOM 716 O O . PHE A 1 86 ? -6.222 -5.712 -4.946 1.00 56.97 86 PHE A O 1
ATOM 723 N N . GLU A 1 87 ? -6.879 -4.287 -6.535 1.00 56.09 87 GLU A N 1
ATOM 724 C CA . GLU A 1 87 ? -6.397 -3.093 -5.818 1.00 56.09 87 GLU A CA 1
ATOM 725 C C . GLU A 1 87 ? -7.015 -2.968 -4.410 1.00 56.09 87 GLU A C 1
ATOM 727 O O . GLU A 1 87 ? -6.384 -2.497 -3.458 1.00 56.09 87 GLU A O 1
ATOM 732 N N . ALA A 1 88 ? -8.236 -3.485 -4.251 1.00 55.09 88 ALA A N 1
ATOM 733 C CA . ALA A 1 88 ? -8.992 -3.523 -3.005 1.00 55.09 88 ALA A CA 1
ATOM 734 C C . ALA A 1 88 ? -8.420 -4.432 -1.918 1.00 55.09 88 ALA A C 1
ATOM 736 O O . ALA A 1 88 ? -8.852 -4.363 -0.767 1.00 55.09 88 ALA A O 1
ATOM 737 N N . SER A 1 89 ? -7.458 -5.286 -2.256 1.00 61.06 89 SER A N 1
ATOM 738 C CA . SER A 1 89 ? -6.830 -6.167 -1.278 1.00 61.06 89 SER A CA 1
ATOM 739 C C . SER A 1 89 ? -6.193 -5.348 -0.137 1.00 61.06 89 SER A C 1
ATOM 741 O O . SER A 1 89 ? -6.184 -5.781 1.012 1.00 61.06 89 SER A O 1
ATOM 743 N N . SER A 1 90 ? -5.712 -4.136 -0.439 1.00 67.38 90 SER A N 1
ATOM 744 C CA . SER A 1 90 ? -5.227 -3.158 0.544 1.00 67.38 90 SER A CA 1
ATOM 745 C C . SER A 1 90 ? -6.267 -2.843 1.629 1.00 67.38 90 SER A C 1
ATOM 747 O O . SER A 1 90 ? -5.957 -2.862 2.822 1.00 67.38 90 SER A O 1
ATOM 749 N N . LEU A 1 91 ? -7.534 -2.683 1.235 1.00 74.38 91 LEU A N 1
ATOM 750 C CA . LEU A 1 91 ? -8.646 -2.361 2.129 1.00 74.38 91 LEU A CA 1
ATOM 751 C C . LEU A 1 91 ? -8.952 -3.487 3.126 1.00 74.38 91 LEU A C 1
ATOM 753 O O . LEU A 1 91 ? -9.540 -3.227 4.180 1.00 74.38 91 LEU A O 1
ATOM 757 N N . ALA A 1 92 ? -8.528 -4.726 2.846 1.00 74.81 92 ALA A N 1
ATOM 758 C CA . ALA A 1 92 ? -8.658 -5.836 3.788 1.00 74.81 92 ALA A CA 1
ATOM 759 C C . ALA A 1 92 ? -7.930 -5.552 5.105 1.00 74.81 92 ALA A C 1
ATOM 761 O O . ALA A 1 92 ? -8.456 -5.862 6.172 1.00 74.81 92 ALA A O 1
ATOM 762 N N . ALA A 1 93 ? -6.776 -4.881 5.056 1.00 75.38 93 ALA A N 1
ATOM 763 C CA . ALA A 1 93 ? -6.012 -4.561 6.254 1.00 75.38 93 ALA A CA 1
ATOM 764 C C . ALA A 1 93 ? -6.734 -3.563 7.181 1.00 75.38 93 ALA A C 1
ATOM 766 O O . ALA A 1 93 ? -6.411 -3.508 8.361 1.00 75.38 93 ALA A O 1
ATOM 767 N N . VAL A 1 94 ? -7.727 -2.809 6.690 1.00 77.50 94 VAL A N 1
ATOM 768 C CA . VAL A 1 94 ? -8.497 -1.802 7.457 1.00 77.50 94 VAL A CA 1
ATOM 769 C C . VAL A 1 94 ? -9.926 -2.282 7.770 1.00 77.50 94 VAL A C 1
ATOM 771 O O . VAL A 1 94 ? -10.734 -1.548 8.339 1.00 77.50 94 VAL A O 1
ATOM 774 N N . PHE A 1 95 ? -10.246 -3.533 7.439 1.00 80.56 95 PHE A N 1
ATOM 775 C CA . PHE A 1 95 ? -11.563 -4.127 7.650 1.00 80.56 95 PHE A CA 1
ATOM 776 C C . PHE A 1 95 ? -11.963 -4.149 9.135 1.00 80.56 95 PHE A C 1
ATOM 778 O O . PHE A 1 95 ? -11.276 -4.738 9.970 1.00 80.56 95 PHE A O 1
ATOM 785 N N . LEU A 1 96 ? -13.104 -3.533 9.469 1.00 76.50 96 LEU A N 1
ATOM 786 C CA . LEU A 1 96 ? -13.629 -3.488 10.834 1.00 76.50 96 LEU A CA 1
ATOM 787 C C . LEU A 1 96 ? -14.803 -4.447 11.025 1.00 76.50 96 LEU A C 1
ATOM 789 O O . LEU A 1 96 ? -15.922 -4.201 10.570 1.00 76.50 96 LEU A O 1
ATOM 793 N N . LEU A 1 97 ? -14.595 -5.479 11.840 1.00 73.44 97 LEU A N 1
ATOM 794 C CA . LEU A 1 97 ? -15.661 -6.400 12.251 1.00 73.44 97 LEU A CA 1
ATOM 795 C C . LEU A 1 97 ? -16.783 -5.711 13.045 1.00 73.44 97 LEU A C 1
ATOM 797 O O . LEU A 1 97 ? -17.930 -6.173 13.039 1.00 73.44 97 LEU A O 1
ATOM 801 N N . SER A 1 98 ? -16.473 -4.599 13.719 1.00 72.38 98 SER A N 1
ATOM 802 C CA . SER A 1 98 ? -17.424 -3.798 14.497 1.00 72.38 98 SER A CA 1
ATOM 803 C C . SER A 1 98 ? -18.517 -3.149 13.636 1.00 72.38 98 SER A C 1
ATOM 805 O O . SER A 1 98 ? -19.590 -2.848 14.166 1.00 72.38 98 SER A O 1
ATOM 807 N N . SER A 1 99 ? -18.300 -3.004 12.321 1.00 83.31 99 SER A N 1
ATOM 808 C CA . SER A 1 99 ? -19.274 -2.445 11.372 1.00 83.31 99 SER A CA 1
ATOM 809 C C . SER A 1 99 ? -20.559 -3.271 11.275 1.00 83.31 99 SER A C 1
ATOM 811 O O . SER A 1 99 ? -21.639 -2.711 11.090 1.00 83.31 99 SER A O 1
ATOM 813 N N . PHE A 1 100 ? -20.469 -4.590 11.464 1.00 82.94 100 PHE A N 1
ATOM 814 C CA . PHE A 1 100 ? -21.619 -5.490 11.413 1.00 82.94 100 PHE A CA 1
ATOM 815 C C . PHE A 1 100 ? -22.214 -5.681 12.813 1.00 82.94 100 PHE A C 1
ATOM 817 O O . PHE A 1 100 ? -21.555 -6.197 13.724 1.00 82.94 100 PHE A O 1
ATOM 824 N N . ARG A 1 101 ? -23.481 -5.282 12.996 1.00 84.00 101 ARG A N 1
ATOM 825 C CA . ARG A 1 101 ? -24.207 -5.448 14.271 1.00 84.00 101 ARG A CA 1
ATOM 826 C C . ARG A 1 101 ? -24.517 -6.918 14.572 1.00 84.00 101 ARG A C 1
ATOM 828 O O . ARG A 1 101 ? -24.300 -7.364 15.694 1.00 84.00 101 ARG A O 1
ATOM 835 N N . ASN A 1 102 ? -24.992 -7.667 13.576 1.00 89.06 102 ASN A N 1
ATOM 836 C CA . ASN A 1 102 ? -25.360 -9.074 13.729 1.00 89.06 102 ASN A CA 1
ATOM 837 C C . ASN A 1 102 ? -24.106 -9.968 13.774 1.00 89.06 102 ASN A C 1
ATOM 839 O O . ASN A 1 102 ? -23.269 -9.910 12.872 1.00 89.06 102 ASN A O 1
ATOM 843 N N . ARG A 1 103 ? -23.997 -10.816 14.809 1.00 85.69 103 ARG A N 1
ATOM 844 C CA . ARG A 1 103 ? -22.862 -11.735 15.007 1.00 85.69 103 ARG A CA 1
ATOM 845 C C . ARG A 1 103 ? -22.657 -12.692 13.831 1.00 85.69 103 ARG A C 1
ATOM 847 O O . ARG A 1 103 ? -21.521 -12.966 13.470 1.00 85.69 103 ARG A O 1
ATOM 854 N N . TRP A 1 104 ? -23.742 -13.160 13.219 1.00 90.06 104 TRP A N 1
ATOM 855 C CA . TRP A 1 104 ? -23.691 -14.121 12.122 1.00 90.06 104 TRP A CA 1
ATOM 856 C C . TRP A 1 104 ? -23.223 -13.462 10.830 1.00 90.06 104 TRP A C 1
ATOM 858 O O . TRP A 1 104 ? -22.337 -13.984 10.167 1.00 90.06 104 TRP A O 1
ATOM 868 N N . VAL A 1 105 ? -23.733 -12.263 10.534 1.00 87.62 105 VAL A N 1
ATOM 869 C CA . VAL A 1 105 ? -23.271 -11.460 9.390 1.00 87.62 105 VAL A CA 1
ATOM 870 C C . VAL A 1 105 ? -21.798 -11.091 9.555 1.00 87.62 105 VAL A C 1
ATOM 872 O O . VAL A 1 105 ? -21.038 -11.169 8.600 1.00 87.62 105 VAL A O 1
ATOM 875 N N . ARG A 1 106 ? -21.368 -10.753 10.777 1.00 85.31 106 ARG A N 1
ATOM 876 C CA . ARG A 1 106 ? -19.957 -10.494 11.086 1.00 85.31 106 ARG A CA 1
ATOM 877 C C . ARG A 1 106 ? -19.077 -11.714 10.806 1.00 85.31 106 ARG A C 1
ATOM 879 O O . ARG A 1 106 ? -18.037 -11.560 10.177 1.00 85.31 106 ARG A O 1
ATOM 886 N N . LEU A 1 107 ? -19.480 -12.898 11.274 1.00 85.19 107 LEU A N 1
ATOM 887 C CA . LEU A 1 107 ? -18.743 -14.145 11.044 1.00 85.19 107 LEU A CA 1
ATOM 888 C C . LEU A 1 107 ? -18.698 -14.508 9.557 1.00 85.19 107 LEU A C 1
ATOM 890 O O . LEU A 1 107 ? -17.633 -14.843 9.052 1.00 85.19 107 LEU A O 1
ATOM 894 N N . ALA A 1 108 ? -19.820 -14.375 8.848 1.00 88.69 108 ALA A N 1
ATOM 895 C CA . ALA A 1 108 ? -19.889 -14.617 7.412 1.00 88.69 108 ALA A CA 1
ATOM 896 C C . ALA A 1 108 ? -18.994 -13.644 6.627 1.00 88.69 108 ALA A C 1
ATOM 898 O O . ALA A 1 108 ? -18.228 -14.073 5.771 1.00 88.69 108 ALA A O 1
ATOM 899 N N . ALA A 1 109 ? -19.028 -12.350 6.958 1.00 88.19 109 ALA A N 1
ATOM 900 C CA . ALA A 1 109 ? -18.185 -11.342 6.322 1.00 88.19 109 ALA A CA 1
ATOM 901 C C . ALA A 1 109 ? -16.693 -11.578 6.607 1.00 88.19 109 ALA A C 1
ATOM 903 O O . ALA A 1 109 ? -15.875 -11.475 5.697 1.00 88.19 109 ALA A O 1
ATOM 904 N N . LEU A 1 110 ? -16.338 -11.945 7.845 1.00 84.94 110 LEU A N 1
ATOM 905 C CA . LEU A 1 110 ? -14.970 -12.333 8.195 1.00 84.94 110 LEU A CA 1
ATOM 906 C C . LEU A 1 110 ? -14.515 -13.551 7.389 1.00 84.94 110 LEU A C 1
ATOM 908 O O . LEU A 1 110 ? -13.428 -13.524 6.823 1.00 84.94 110 LEU A O 1
ATOM 912 N N . GLY A 1 111 ? -15.347 -14.594 7.322 1.00 86.88 111 GLY A N 1
ATOM 913 C CA . GLY A 1 111 ? -15.065 -15.800 6.549 1.00 86.88 111 GLY A CA 1
ATOM 914 C C . GLY A 1 111 ? -14.864 -15.489 5.068 1.00 86.88 111 GLY A C 1
ATOM 915 O O . GLY A 1 111 ? -13.856 -15.891 4.496 1.00 86.88 111 GLY A O 1
ATOM 916 N N . ALA A 1 112 ? -15.758 -14.699 4.469 1.00 88.50 112 ALA A N 1
ATOM 917 C CA . ALA A 1 112 ? -15.655 -14.286 3.072 1.00 88.50 112 ALA A CA 1
ATOM 918 C C . ALA A 1 112 ? -14.352 -13.521 2.793 1.00 88.50 112 ALA A C 1
ATOM 920 O O . ALA A 1 112 ? -13.630 -13.861 1.859 1.00 88.50 112 ALA A O 1
ATOM 921 N N . VAL A 1 113 ? -14.007 -12.532 3.625 1.00 86.88 113 VAL A N 1
ATOM 922 C CA . VAL A 1 113 ? -12.769 -11.753 3.460 1.00 86.88 113 VAL A CA 1
ATOM 923 C C . VAL A 1 113 ? -11.528 -12.618 3.700 1.00 86.88 113 VAL A C 1
ATOM 925 O O . VAL A 1 113 ? -10.573 -12.522 2.935 1.00 86.88 113 VAL A O 1
ATOM 928 N N . ALA A 1 114 ? -11.527 -13.494 4.708 1.00 83.06 114 ALA A N 1
ATOM 929 C CA . ALA A 1 114 ? -10.399 -14.382 4.989 1.00 83.06 114 ALA A CA 1
ATOM 930 C C . ALA A 1 114 ? -10.156 -15.376 3.844 1.00 83.06 114 ALA A C 1
ATOM 932 O O . ALA A 1 114 ? -9.026 -15.503 3.372 1.00 83.06 114 ALA A O 1
ATOM 933 N N . ILE A 1 115 ? -11.213 -16.029 3.350 1.00 84.56 115 ILE A N 1
ATOM 934 C CA . ILE A 1 115 ? -11.124 -16.945 2.206 1.00 84.56 115 ILE A CA 1
ATOM 935 C C . ILE A 1 115 ? -10.655 -16.176 0.966 1.00 84.56 115 ILE A C 1
ATOM 937 O O . ILE A 1 115 ? -9.777 -16.654 0.252 1.00 84.56 115 ILE A O 1
ATOM 941 N N . PHE A 1 116 ? -11.166 -14.965 0.736 1.00 84.00 116 PHE A N 1
ATOM 942 C CA . PHE A 1 116 ? -10.722 -14.125 -0.373 1.00 84.00 116 PHE A CA 1
ATOM 943 C C . PHE A 1 116 ? -9.222 -13.817 -0.279 1.00 84.00 116 PHE A C 1
ATOM 945 O O . PHE A 1 116 ? -8.486 -14.039 -1.238 1.00 84.00 116 PHE A O 1
ATOM 952 N N . VAL A 1 117 ? -8.739 -13.363 0.881 1.00 78.81 117 VAL A N 1
ATOM 953 C CA . VAL A 1 117 ? -7.325 -13.012 1.078 1.00 78.81 117 VAL A CA 1
ATOM 954 C C . VAL A 1 117 ? -6.408 -14.222 0.865 1.00 78.81 117 VAL A C 1
ATOM 956 O O . VAL A 1 117 ? -5.375 -14.093 0.202 1.00 78.81 117 VAL A O 1
ATOM 959 N N . VAL A 1 118 ? -6.786 -15.390 1.396 1.00 77.25 118 VAL A N 1
ATOM 960 C CA . VAL A 1 118 ? -5.967 -16.611 1.346 1.00 77.25 118 VAL A CA 1
ATOM 961 C C . VAL A 1 118 ? -6.013 -17.274 -0.029 1.00 77.25 118 VAL A C 1
ATOM 963 O O . VAL A 1 118 ? -4.965 -17.629 -0.562 1.00 77.25 118 VAL A O 1
ATOM 966 N N . PHE A 1 119 ? -7.201 -17.438 -0.614 1.00 75.38 119 PHE A N 1
ATOM 967 C CA . PHE A 1 119 ? -7.402 -18.297 -1.784 1.00 75.38 119 PHE A CA 1
ATOM 968 C C . PHE A 1 119 ? -7.569 -17.537 -3.101 1.00 75.38 119 PHE A C 1
ATOM 970 O O . PHE A 1 119 ? -7.187 -18.071 -4.139 1.00 75.38 119 PHE A O 1
ATOM 977 N N . VAL A 1 120 ? -8.083 -16.303 -3.080 1.00 74.94 120 VAL A N 1
ATOM 978 C CA . VAL A 1 120 ? -8.323 -15.509 -4.301 1.00 74.94 120 VAL A CA 1
ATOM 979 C C . VAL A 1 120 ? -7.176 -14.527 -4.538 1.00 74.94 120 VAL A C 1
ATOM 981 O O . VAL A 1 120 ? -6.481 -14.599 -5.552 1.00 74.94 120 VAL A O 1
ATOM 984 N N . ALA A 1 121 ? -6.925 -13.647 -3.567 1.00 71.19 121 ALA A N 1
ATOM 985 C CA . ALA A 1 121 ? -5.875 -12.638 -3.652 1.00 71.19 121 ALA A CA 1
ATOM 986 C C . ALA A 1 121 ? -4.470 -13.230 -3.453 1.00 71.19 121 ALA A C 1
ATOM 988 O O . ALA A 1 121 ? -3.491 -12.648 -3.936 1.00 71.19 121 ALA A O 1
ATOM 989 N N . LYS A 1 122 ? -4.367 -14.349 -2.711 1.00 69.75 122 LYS A N 1
ATOM 990 C CA . LYS A 1 122 ? -3.131 -15.087 -2.370 1.00 69.75 122 LYS A CA 1
ATOM 991 C C . LYS A 1 122 ? -1.972 -14.162 -1.964 1.00 69.75 122 LYS A C 1
ATOM 993 O O . LYS A 1 122 ? -0.825 -14.359 -2.358 1.00 69.75 122 LYS A O 1
ATOM 998 N N . SER A 1 123 ? -2.272 -13.094 -1.222 1.00 69.44 123 SER A N 1
ATOM 999 C CA . SER A 1 123 ? -1.319 -12.008 -0.964 1.00 69.44 123 SER A CA 1
ATOM 1000 C C . SER A 1 123 ? -0.733 -12.095 0.442 1.00 69.44 123 SER A C 1
ATOM 1002 O O . SER A 1 123 ? -1.351 -11.657 1.414 1.00 69.44 123 SER A O 1
ATOM 1004 N N . VAL A 1 124 ? 0.494 -12.618 0.546 1.00 69.75 124 VAL A N 1
ATOM 1005 C CA . VAL A 1 124 ? 1.239 -12.720 1.816 1.00 69.75 124 VAL A CA 1
ATOM 1006 C C . VAL A 1 124 ? 1.416 -11.359 2.482 1.00 69.75 124 VAL A C 1
ATOM 1008 O O . VAL A 1 124 ? 1.219 -11.236 3.689 1.00 69.75 124 VAL A O 1
ATOM 1011 N N . VAL A 1 125 ? 1.691 -10.318 1.690 1.00 70.50 125 VAL A N 1
ATOM 1012 C CA . VAL A 1 125 ? 1.820 -8.938 2.180 1.00 70.50 125 VAL A CA 1
ATOM 1013 C C . VAL A 1 125 ? 0.564 -8.512 2.936 1.00 70.50 125 VAL A C 1
ATOM 1015 O O . VAL A 1 125 ? 0.654 -7.913 3.997 1.00 70.50 125 VAL A O 1
ATOM 1018 N N . ILE A 1 126 ? -0.618 -8.860 2.442 1.00 73.62 126 ILE A N 1
ATOM 1019 C CA . ILE A 1 126 ? -1.885 -8.374 2.999 1.00 73.62 126 ILE A CA 1
ATOM 1020 C C . ILE A 1 126 ? -2.280 -9.155 4.240 1.00 73.62 126 ILE A C 1
ATOM 1022 O O . ILE A 1 126 ? -2.765 -8.562 5.200 1.00 73.62 126 ILE A O 1
ATOM 1026 N N . MET A 1 127 ? -1.992 -10.457 4.263 1.00 74.56 127 MET A N 1
ATOM 1027 C CA . MET A 1 127 ? -2.092 -11.257 5.483 1.00 74.56 127 MET A CA 1
ATOM 1028 C C . MET A 1 127 ? -1.179 -10.700 6.582 1.00 74.56 127 MET A C 1
ATOM 1030 O O . MET A 1 127 ? -1.623 -10.513 7.715 1.00 74.56 127 MET A O 1
ATOM 1034 N N . ALA A 1 128 ? 0.067 -10.355 6.238 1.00 75.31 128 ALA A N 1
ATOM 1035 C CA . ALA A 1 128 ? 1.004 -9.736 7.169 1.00 75.31 128 ALA A CA 1
ATOM 1036 C C . ALA A 1 128 ? 0.521 -8.354 7.638 1.00 75.31 128 ALA A C 1
ATOM 1038 O O . ALA A 1 128 ? 0.557 -8.074 8.833 1.00 75.31 128 ALA A O 1
ATOM 1039 N N . LEU A 1 129 ? 0.010 -7.511 6.732 1.00 77.62 129 LEU A N 1
ATOM 1040 C CA . LEU A 1 129 ? -0.549 -6.198 7.070 1.00 77.62 129 LEU A CA 1
ATOM 1041 C C . LEU A 1 129 ? -1.764 -6.301 7.987 1.00 77.62 129 LEU A C 1
ATOM 1043 O O . LEU A 1 129 ? -1.869 -5.515 8.922 1.00 77.62 129 LEU A O 1
ATOM 1047 N N . LEU A 1 130 ? -2.660 -7.263 7.753 1.00 78.06 130 LEU A N 1
ATOM 1048 C CA . LEU A 1 130 ? -3.807 -7.517 8.622 1.00 78.06 130 LEU A CA 1
ATOM 1049 C C . LEU A 1 130 ? -3.346 -7.936 10.024 1.00 78.06 130 LEU A C 1
ATOM 1051 O O . LEU A 1 130 ? -3.795 -7.360 11.014 1.00 78.06 130 LEU A O 1
ATOM 1055 N N . GLY A 1 131 ? -2.410 -8.888 10.111 1.00 76.38 131 GLY A N 1
ATOM 1056 C CA . GLY A 1 131 ? -1.835 -9.328 11.384 1.00 76.38 131 GLY A CA 1
ATOM 1057 C C . GLY A 1 131 ? -1.145 -8.188 12.133 1.00 76.38 131 GLY A C 1
ATOM 1058 O O . GLY A 1 131 ? -1.407 -7.969 13.314 1.00 76.38 131 GLY A O 1
ATOM 1059 N N . LEU A 1 132 ? -0.330 -7.398 11.430 1.00 77.56 132 LEU A N 1
ATOM 1060 C CA . LEU A 1 132 ? 0.326 -6.211 11.970 1.00 77.56 132 LEU A CA 1
ATOM 1061 C C . LEU A 1 132 ? -0.706 -5.165 12.418 1.00 77.56 132 LEU A C 1
ATOM 1063 O O . LEU A 1 132 ? -0.544 -4.570 13.478 1.00 77.56 132 LEU A O 1
ATOM 1067 N N . ASN A 1 133 ? -1.780 -4.945 11.652 1.00 79.25 133 ASN A N 1
ATOM 1068 C CA . ASN A 1 133 ? -2.818 -3.971 11.989 1.00 79.25 133 ASN A CA 1
ATOM 1069 C C . ASN A 1 133 ? -3.518 -4.311 13.306 1.00 79.25 133 ASN A C 1
ATOM 1071 O O . ASN A 1 133 ? -3.775 -3.420 14.114 1.00 79.25 133 ASN A O 1
ATOM 1075 N N . LEU A 1 134 ? -3.787 -5.601 13.515 1.00 76.19 134 LEU A N 1
ATOM 1076 C CA . LEU A 1 134 ? -4.412 -6.115 14.727 1.00 76.19 134 LEU A CA 1
ATOM 1077 C C . LEU A 1 134 ? -3.433 -6.141 15.906 1.00 76.19 134 LEU A C 1
ATOM 1079 O O . LEU A 1 134 ? -3.809 -5.765 17.008 1.00 76.19 134 LEU A O 1
ATOM 1083 N N . ALA A 1 135 ? -2.178 -6.548 15.694 1.00 75.62 135 ALA A N 1
ATOM 1084 C CA . ALA A 1 135 ? -1.217 -6.768 16.775 1.00 75.62 135 ALA A CA 1
ATOM 1085 C C . ALA A 1 135 ? -0.459 -5.502 17.216 1.00 75.62 135 ALA A C 1
ATOM 1087 O O . ALA A 1 135 ? -0.188 -5.324 18.407 1.00 75.62 135 ALA A O 1
ATOM 1088 N N . LEU A 1 136 ? -0.099 -4.612 16.285 1.00 75.62 136 LEU A N 1
ATOM 1089 C CA . LEU A 1 136 ? 0.796 -3.481 16.555 1.00 75.62 136 LEU A CA 1
ATOM 1090 C C . LEU A 1 136 ? 0.250 -2.493 17.605 1.00 75.62 136 LEU A C 1
ATOM 1092 O O . LEU A 1 136 ? 1.041 -2.076 18.449 1.00 75.62 136 LEU A O 1
ATOM 1096 N N . PRO A 1 137 ? -1.053 -2.136 17.648 1.00 72.00 137 PRO A N 1
ATOM 1097 C CA . PRO A 1 137 ? -1.582 -1.267 18.705 1.00 72.00 137 PRO A CA 1
ATOM 1098 C C . PRO A 1 137 ? -1.360 -1.836 20.115 1.00 72.00 137 PRO A C 1
ATOM 1100 O O . PRO A 1 137 ? -0.954 -1.111 21.027 1.00 72.00 137 PRO A O 1
ATOM 1103 N N . TYR A 1 138 ? -1.556 -3.147 20.291 1.00 74.75 138 TYR A N 1
ATOM 1104 C CA . TYR A 1 138 ? -1.302 -3.836 21.559 1.00 74.75 138 TYR A CA 1
ATOM 1105 C C . TYR A 1 138 ? 0.193 -3.889 21.877 1.00 74.75 138 TYR A C 1
ATOM 1107 O O . TYR A 1 138 ? 0.600 -3.601 23.005 1.00 74.75 138 TYR A O 1
ATOM 1115 N N . LEU A 1 139 ? 1.025 -4.169 20.870 1.00 76.12 139 LEU A N 1
ATOM 1116 C CA . LEU A 1 139 ? 2.477 -4.179 21.017 1.00 76.12 139 LEU A CA 1
ATOM 1117 C C . LEU A 1 139 ? 3.016 -2.813 21.460 1.00 76.12 139 LEU A C 1
ATOM 1119 O O . LEU A 1 139 ? 3.828 -2.731 22.382 1.00 76.12 139 LEU A O 1
ATOM 1123 N N . LEU A 1 140 ? 2.545 -1.728 20.847 1.00 72.12 140 LEU A N 1
ATOM 1124 C CA . LEU A 1 140 ? 2.995 -0.370 21.151 1.00 72.12 140 LEU A CA 1
ATOM 1125 C C . LEU A 1 140 ? 2.696 0.033 22.603 1.00 72.12 140 LEU A C 1
ATOM 1127 O O . LEU A 1 140 ? 3.516 0.723 23.216 1.00 72.12 140 LEU A O 1
ATOM 1131 N N . ARG A 1 141 ? 1.584 -0.451 23.173 1.00 75.81 141 ARG A N 1
ATOM 1132 C CA . ARG A 1 141 ? 1.178 -0.221 24.573 1.00 75.81 141 ARG A CA 1
ATOM 1133 C C . ARG A 1 141 ? 1.831 -1.174 25.581 1.00 75.81 141 ARG A C 1
ATOM 1135 O O . ARG A 1 141 ? 1.777 -0.924 26.782 1.00 75.81 141 ARG A O 1
ATOM 1142 N N . SER A 1 142 ? 2.426 -2.268 25.114 1.00 79.88 142 SER A N 1
ATOM 1143 C CA . SER A 1 142 ? 3.012 -3.297 25.975 1.00 79.88 142 SER A CA 1
ATOM 1144 C C . SER A 1 142 ? 4.320 -2.852 26.653 1.00 79.88 142 SER A C 1
ATOM 1146 O O . SER A 1 142 ? 4.959 -1.867 26.262 1.00 79.88 142 SER A O 1
ATOM 1148 N N . ARG A 1 143 ? 4.729 -3.589 27.696 1.00 86.50 143 ARG A N 1
ATOM 1149 C CA . ARG A 1 143 ? 5.986 -3.347 28.422 1.00 86.50 143 ARG A CA 1
ATOM 1150 C C . ARG A 1 143 ? 7.209 -3.589 27.512 1.00 86.50 143 ARG A C 1
ATOM 1152 O O . ARG A 1 143 ? 7.129 -4.424 26.613 1.00 86.50 143 ARG A O 1
ATOM 1159 N N . PRO A 1 144 ? 8.366 -2.939 27.757 1.00 85.75 144 PRO A N 1
ATOM 1160 C CA . PRO A 1 144 ? 9.545 -3.049 26.888 1.00 85.75 144 PRO A CA 1
ATOM 1161 C C . PRO A 1 144 ? 10.007 -4.486 26.599 1.00 85.75 144 PRO A C 1
ATOM 1163 O O . PRO A 1 144 ? 10.321 -4.801 25.458 1.00 85.75 144 PRO A O 1
ATOM 1166 N N . HIS A 1 145 ? 9.975 -5.387 27.586 1.00 83.75 145 HIS A N 1
ATOM 1167 C CA . HIS A 1 145 ? 10.363 -6.791 27.386 1.00 83.75 145 HIS A CA 1
ATOM 1168 C C . HIS A 1 145 ? 9.419 -7.553 26.442 1.00 83.75 145 HIS A C 1
ATOM 1170 O O . HIS A 1 145 ? 9.879 -8.416 25.703 1.00 83.75 145 HIS A O 1
ATOM 1176 N N . ILE A 1 146 ? 8.123 -7.212 26.405 1.00 85.06 146 ILE A N 1
ATOM 1177 C CA . ILE A 1 146 ? 7.163 -7.794 25.450 1.00 85.06 146 ILE A CA 1
ATOM 1178 C C . ILE A 1 146 ? 7.496 -7.319 24.034 1.00 85.06 146 ILE A C 1
ATOM 1180 O O . ILE A 1 146 ? 7.463 -8.113 23.100 1.00 85.06 146 ILE A O 1
ATOM 1184 N N . LYS A 1 147 ? 7.883 -6.046 23.873 1.00 80.19 147 LYS A N 1
ATOM 1185 C CA . LYS A 1 147 ? 8.322 -5.493 22.582 1.00 80.19 147 LYS A CA 1
ATOM 1186 C C . LYS A 1 147 ? 9.577 -6.189 22.069 1.00 80.19 147 LYS A C 1
ATOM 1188 O O . LYS A 1 147 ? 9.617 -6.570 20.906 1.00 80.19 147 LYS A O 1
ATOM 1193 N N . VAL A 1 148 ? 10.567 -6.389 22.940 1.00 83.38 148 VAL A N 1
ATOM 1194 C CA . VAL A 1 148 ? 11.798 -7.120 22.604 1.00 83.38 148 VAL A CA 1
ATOM 1195 C C . VAL A 1 148 ? 11.480 -8.574 22.251 1.00 83.38 148 VAL A C 1
ATOM 1197 O O . VAL A 1 148 ? 11.900 -9.041 21.199 1.00 83.38 148 VAL A O 1
ATOM 1200 N N . GLY A 1 149 ? 10.677 -9.269 23.064 1.00 85.50 149 GLY A N 1
ATOM 1201 C CA . GLY A 1 149 ? 10.260 -10.646 22.784 1.00 85.50 149 GLY A CA 1
ATOM 1202 C C . GLY A 1 149 ? 9.504 -10.782 21.460 1.00 85.50 149 GLY A C 1
ATOM 1203 O O . GLY A 1 149 ? 9.808 -11.664 20.664 1.00 85.50 149 GLY A O 1
ATOM 1204 N N . ALA A 1 150 ? 8.575 -9.872 21.168 1.00 80.94 150 ALA A N 1
ATOM 1205 C CA . ALA A 1 150 ? 7.860 -9.855 19.896 1.00 80.94 150 ALA A CA 1
ATOM 1206 C C . ALA A 1 150 ? 8.770 -9.520 18.709 1.00 80.94 150 ALA A C 1
ATOM 1208 O O . ALA A 1 150 ? 8.586 -10.090 17.639 1.00 80.94 150 ALA A O 1
ATOM 1209 N N . ALA A 1 151 ? 9.750 -8.628 18.883 1.00 79.38 151 ALA A N 1
ATOM 1210 C CA . ALA A 1 151 ? 10.745 -8.339 17.855 1.00 79.38 151 ALA A CA 1
ATOM 1211 C C . ALA A 1 151 ? 11.599 -9.577 17.555 1.00 79.38 151 ALA A C 1
ATOM 1213 O O . ALA A 1 151 ? 11.798 -9.899 16.389 1.00 79.38 151 ALA A O 1
ATOM 1214 N N . ILE A 1 152 ? 12.029 -10.314 18.587 1.00 83.69 152 ILE A N 1
ATOM 1215 C CA . ILE A 1 152 ? 12.742 -11.588 18.425 1.00 83.69 152 ILE A CA 1
ATOM 1216 C C . ILE A 1 152 ? 11.862 -12.587 17.670 1.00 83.69 152 ILE A C 1
ATOM 1218 O O . ILE A 1 152 ? 12.294 -13.103 16.647 1.00 83.69 152 ILE A O 1
ATOM 1222 N N . ILE A 1 153 ? 10.612 -12.800 18.102 1.00 86.06 153 ILE A N 1
ATOM 1223 C CA . ILE A 1 153 ? 9.669 -13.705 17.422 1.00 86.06 153 ILE A CA 1
ATOM 1224 C C . ILE A 1 153 ? 9.461 -13.289 15.963 1.00 86.06 153 ILE A C 1
ATOM 1226 O O . ILE A 1 153 ? 9.465 -14.146 15.087 1.00 86.06 153 ILE A O 1
ATOM 1230 N N . ALA A 1 154 ? 9.302 -11.994 15.684 1.00 78.69 154 ALA A N 1
ATOM 1231 C CA . ALA A 1 154 ? 9.126 -11.487 14.329 1.00 78.69 154 ALA A CA 1
ATOM 1232 C C . ALA A 1 154 ? 10.369 -11.732 13.465 1.00 78.69 154 ALA A C 1
ATOM 1234 O O . ALA A 1 154 ? 10.236 -12.207 12.342 1.00 78.69 154 ALA A O 1
ATOM 1235 N N . VAL A 1 155 ? 11.572 -11.470 13.985 1.00 79.00 155 VAL A N 1
ATOM 1236 C CA . VAL A 1 155 ? 12.835 -11.747 13.283 1.00 79.00 155 VAL A CA 1
ATOM 1237 C C . VAL A 1 155 ? 12.991 -13.244 13.031 1.00 79.00 155 VAL A C 1
ATOM 1239 O O . VAL A 1 155 ? 13.269 -13.642 11.904 1.00 79.00 155 VAL A O 1
ATOM 1242 N N . THR A 1 156 ? 12.744 -14.089 14.033 1.00 82.81 156 THR A N 1
ATOM 1243 C CA . THR A 1 156 ? 12.770 -15.546 13.872 1.00 82.81 156 THR A CA 1
ATOM 1244 C C . THR A 1 156 ? 11.746 -16.002 12.838 1.00 82.81 156 THR A C 1
ATOM 1246 O O . THR A 1 156 ? 12.086 -16.787 11.962 1.00 82.81 156 THR A O 1
ATOM 1249 N N . ALA A 1 157 ? 10.519 -15.481 12.880 1.00 79.50 157 ALA A N 1
ATOM 1250 C CA . ALA A 1 157 ? 9.486 -15.794 11.902 1.00 79.50 157 ALA A CA 1
ATOM 1251 C C . ALA A 1 157 ? 9.895 -15.361 10.491 1.00 79.50 157 ALA A C 1
ATOM 1253 O O . ALA A 1 157 ? 9.694 -16.133 9.566 1.00 79.50 157 ALA A O 1
ATOM 1254 N N . ILE A 1 158 ? 10.512 -14.187 10.315 1.00 78.12 158 ILE A N 1
ATOM 1255 C CA . ILE A 1 158 ? 11.036 -13.724 9.021 1.00 78.12 158 ILE A CA 1
ATOM 1256 C C . ILE A 1 158 ? 12.152 -14.645 8.522 1.00 78.12 158 ILE A C 1
ATOM 1258 O O . ILE A 1 158 ? 12.139 -15.009 7.353 1.00 78.12 158 ILE A O 1
ATOM 1262 N N . ILE A 1 159 ? 13.086 -15.052 9.386 1.00 79.12 159 ILE A N 1
ATOM 1263 C CA . ILE A 1 159 ? 14.175 -15.975 9.027 1.00 79.12 159 ILE A CA 1
ATOM 1264 C C . ILE A 1 159 ? 13.610 -17.342 8.630 1.00 79.12 159 ILE A C 1
ATOM 1266 O O . ILE A 1 159 ? 14.004 -17.905 7.611 1.00 79.12 159 ILE A O 1
ATOM 1270 N N . LEU A 1 160 ? 12.668 -17.876 9.411 1.00 80.62 160 LEU A N 1
ATOM 1271 C CA . LEU A 1 160 ? 11.991 -19.132 9.094 1.00 80.62 160 LEU A CA 1
ATOM 1272 C C . LEU A 1 160 ? 11.203 -19.009 7.789 1.00 80.62 160 LEU A C 1
ATOM 1274 O O . LEU A 1 160 ? 11.289 -19.892 6.944 1.00 80.62 160 LEU A O 1
ATOM 1278 N N . LEU A 1 161 ? 10.487 -17.903 7.583 1.00 73.75 161 LEU A N 1
ATOM 1279 C CA . LEU A 1 161 ? 9.793 -17.646 6.329 1.00 73.75 161 LEU A CA 1
ATOM 1280 C C . LEU A 1 161 ? 10.809 -17.620 5.182 1.00 73.75 161 LEU A C 1
ATOM 1282 O O . LEU A 1 161 ? 10.661 -18.369 4.238 1.00 73.75 161 LEU A O 1
ATOM 1286 N N . TYR A 1 162 ? 11.894 -16.859 5.277 1.00 72.88 162 TYR A N 1
ATOM 1287 C CA . TYR A 1 162 ? 12.905 -16.785 4.222 1.00 72.88 162 TYR A CA 1
ATOM 1288 C C . TYR A 1 162 ? 13.514 -18.153 3.871 1.00 72.88 162 TYR A C 1
ATOM 1290 O O . TYR A 1 162 ? 13.661 -18.470 2.695 1.00 72.88 162 TYR A O 1
ATOM 1298 N N . ASN A 1 163 ? 13.805 -18.990 4.871 1.00 76.19 163 ASN A N 1
ATOM 1299 C CA . ASN A 1 163 ? 14.438 -20.294 4.653 1.00 76.19 163 ASN A CA 1
ATOM 1300 C C . ASN A 1 163 ? 13.464 -21.385 4.178 1.00 76.19 163 ASN A C 1
ATOM 1302 O O . ASN A 1 163 ? 13.851 -22.241 3.386 1.00 76.19 163 ASN A O 1
ATOM 1306 N N . TYR A 1 164 ? 12.216 -21.384 4.656 1.00 76.50 164 TYR A N 1
ATOM 1307 C CA . TYR A 1 164 ? 11.255 -22.469 4.401 1.00 76.50 164 TYR A CA 1
ATOM 1308 C C . TYR A 1 164 ? 10.157 -22.101 3.396 1.00 76.50 164 TYR A C 1
ATOM 1310 O O . TYR A 1 164 ? 9.545 -22.990 2.805 1.00 76.50 164 TYR A O 1
ATOM 1318 N N . LEU A 1 165 ? 9.908 -20.813 3.148 1.00 67.62 165 LEU A N 1
ATOM 1319 C CA . LEU A 1 165 ? 8.960 -20.366 2.125 1.00 67.62 165 LEU A CA 1
ATOM 1320 C C . LEU A 1 165 ? 9.340 -20.855 0.720 1.00 67.62 165 LEU A C 1
ATOM 1322 O O . LEU A 1 165 ? 8.416 -21.262 0.030 1.00 67.62 165 LEU A O 1
ATOM 1326 N N . PRO A 1 166 ? 10.622 -20.941 0.304 1.00 63.31 166 PRO A N 1
ATOM 1327 C CA . PRO A 1 166 ? 10.989 -21.547 -0.980 1.00 63.31 166 PRO A CA 1
ATOM 1328 C C . PRO A 1 166 ? 10.551 -23.010 -1.131 1.00 63.31 166 PRO A C 1
ATOM 1330 O O . PRO A 1 166 ? 10.260 -23.454 -2.236 1.00 63.31 166 PRO A O 1
ATOM 1333 N N . ILE A 1 167 ? 10.471 -23.755 -0.023 1.00 69.25 167 ILE A N 1
ATOM 1334 C CA . ILE A 1 167 ? 10.063 -25.169 -0.016 1.00 69.25 167 ILE A CA 1
ATOM 1335 C C . ILE A 1 167 ? 8.546 -25.292 -0.220 1.00 69.25 167 ILE A C 1
ATOM 1337 O O . ILE A 1 167 ? 8.075 -26.200 -0.896 1.00 69.25 167 ILE A O 1
ATOM 1341 N N . ILE A 1 168 ? 7.775 -24.366 0.356 1.00 56.78 168 ILE A N 1
ATOM 1342 C CA . ILE A 1 168 ? 6.303 -24.375 0.326 1.00 56.78 168 ILE A CA 1
ATOM 1343 C C . ILE A 1 168 ? 5.755 -23.606 -0.894 1.00 56.78 168 ILE A C 1
ATOM 1345 O O . ILE A 1 168 ? 4.680 -23.915 -1.405 1.00 56.78 168 ILE A O 1
ATOM 1349 N N . ARG A 1 169 ? 6.487 -22.586 -1.348 1.00 55.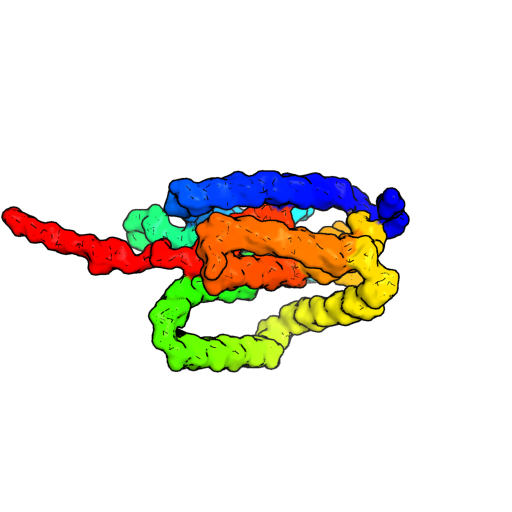53 169 ARG A N 1
ATOM 1350 C CA . ARG A 1 169 ? 6.155 -21.621 -2.406 1.00 55.53 169 ARG A CA 1
ATOM 1351 C C . ARG A 1 169 ? 7.402 -21.318 -3.260 1.00 55.53 169 ARG A C 1
ATOM 1353 O O . ARG A 1 169 ? 8.003 -20.248 -3.117 1.00 55.53 169 ARG A O 1
ATOM 1360 N N . PRO A 1 170 ? 7.809 -22.232 -4.158 1.00 51.69 170 PRO A N 1
ATOM 1361 C CA . PRO A 1 170 ? 8.960 -22.021 -5.044 1.00 51.69 170 PRO A CA 1
ATOM 1362 C C . PRO A 1 170 ? 8.795 -20.796 -5.963 1.00 51.69 170 PRO A C 1
ATOM 1364 O O . PRO A 1 170 ? 9.763 -20.110 -6.287 1.00 51.69 170 PRO A O 1
ATOM 1367 N N . ASP A 1 171 ? 7.548 -20.476 -6.321 1.00 46.28 171 ASP A N 1
ATOM 1368 C CA . ASP A 1 171 ? 7.129 -19.268 -7.041 1.00 46.28 171 ASP A CA 1
ATOM 1369 C C . ASP A 1 171 ? 7.530 -17.975 -6.311 1.00 46.28 171 ASP A C 1
ATOM 1371 O O . ASP A 1 171 ? 7.908 -16.983 -6.940 1.00 46.28 171 ASP A O 1
ATOM 1375 N N . MET A 1 172 ? 7.502 -17.981 -4.976 1.00 55.12 172 MET A N 1
ATOM 1376 C CA . MET A 1 172 ? 7.918 -16.829 -4.179 1.00 55.12 172 MET A CA 1
ATOM 1377 C C . MET A 1 172 ? 9.435 -16.662 -4.097 1.00 55.12 172 MET A C 1
ATOM 1379 O O . MET A 1 172 ? 9.890 -15.521 -4.080 1.00 55.12 172 MET A O 1
ATOM 1383 N N . ASP A 1 173 ? 10.221 -17.744 -4.081 1.00 54.75 173 ASP A N 1
ATOM 1384 C CA . ASP A 1 173 ? 11.692 -17.644 -4.114 1.00 54.75 173 ASP A CA 1
ATOM 1385 C C . ASP A 1 173 ? 12.166 -17.018 -5.431 1.00 54.75 173 ASP A C 1
ATOM 1387 O O . ASP A 1 173 ? 12.944 -16.064 -5.433 1.00 54.75 173 ASP A O 1
ATOM 1391 N N . LEU A 1 174 ? 11.600 -17.472 -6.553 1.00 52.19 174 LEU A N 1
ATOM 1392 C CA . LEU A 1 174 ? 11.817 -16.870 -7.871 1.00 52.19 174 LEU A CA 1
ATOM 1393 C C . LEU A 1 174 ? 11.473 -15.375 -7.874 1.00 52.19 174 LEU A C 1
ATOM 1395 O O . LEU A 1 174 ? 12.269 -14.561 -8.342 1.00 52.19 174 LEU A O 1
ATOM 1399 N N . SER A 1 175 ? 10.336 -14.992 -7.283 1.00 58.94 175 SER A N 1
ATOM 1400 C CA . SER A 1 175 ? 9.948 -13.583 -7.168 1.00 58.94 175 SER A CA 1
ATOM 1401 C C . SER A 1 175 ? 10.901 -12.767 -6.285 1.00 58.94 175 SER A C 1
ATOM 1403 O O . SER A 1 175 ? 11.187 -11.619 -6.622 1.00 58.94 175 SER A O 1
ATOM 1405 N N . LEU A 1 176 ? 11.387 -13.311 -5.164 1.00 64.50 176 LEU A N 1
ATOM 1406 C CA . LEU A 1 176 ? 12.303 -12.613 -4.254 1.00 64.50 176 LEU A CA 1
ATOM 1407 C C . LEU A 1 176 ? 13.695 -12.442 -4.871 1.00 64.50 176 LEU A C 1
ATOM 1409 O O . LEU A 1 176 ? 14.268 -11.355 -4.800 1.00 64.50 176 LEU A O 1
ATOM 1413 N N . ARG A 1 177 ? 14.218 -13.475 -5.537 1.00 65.88 177 ARG A N 1
ATOM 1414 C CA . ARG A 1 177 ? 15.494 -13.397 -6.263 1.00 65.88 177 ARG A CA 1
ATOM 1415 C C . ARG A 1 177 ? 15.413 -12.445 -7.448 1.00 65.88 177 ARG A C 1
ATOM 1417 O O . ARG A 1 177 ? 16.330 -11.654 -7.641 1.00 65.88 177 ARG A O 1
ATOM 1424 N N . ALA A 1 178 ? 14.307 -12.461 -8.194 1.00 65.56 178 ALA A N 1
ATOM 1425 C CA . ALA A 1 178 ? 14.068 -11.497 -9.265 1.00 65.56 178 ALA A CA 1
ATOM 1426 C C . ALA A 1 178 ? 14.052 -10.057 -8.727 1.00 65.56 178 ALA A C 1
ATOM 1428 O O . ALA A 1 178 ? 14.679 -9.178 -9.311 1.00 65.56 178 ALA A O 1
ATOM 1429 N N . LYS A 1 179 ? 13.415 -9.817 -7.573 1.00 71.25 179 LYS A N 1
ATOM 1430 C CA . LYS A 1 179 ? 13.426 -8.509 -6.892 1.00 71.25 179 LYS A CA 1
ATOM 1431 C C . LYS A 1 179 ? 14.823 -8.090 -6.446 1.00 71.25 179 LYS A C 1
ATOM 1433 O O . LYS A 1 179 ? 15.210 -6.944 -6.655 1.00 71.25 179 LYS A O 1
ATOM 1438 N N . GLN A 1 180 ? 15.592 -9.011 -5.872 1.00 73.94 180 GLN A N 1
ATOM 1439 C CA . GLN A 1 180 ? 16.971 -8.748 -5.466 1.00 73.94 180 GLN A CA 1
ATOM 1440 C C . GLN A 1 180 ? 17.862 -8.426 -6.674 1.00 73.94 180 GLN A C 1
ATOM 1442 O O . GLN A 1 180 ? 18.651 -7.486 -6.628 1.00 73.94 180 GLN A O 1
ATOM 1447 N N . PHE A 1 181 ? 17.701 -9.159 -7.775 1.00 74.31 181 PHE A N 1
ATOM 1448 C CA . PHE A 1 181 ? 18.402 -8.906 -9.030 1.00 74.31 181 PHE A CA 1
ATOM 1449 C C . PHE A 1 181 ? 18.041 -7.538 -9.627 1.00 74.31 181 PHE A C 1
ATOM 1451 O O . PHE A 1 181 ? 18.937 -6.754 -9.934 1.00 74.31 181 PHE A O 1
ATOM 1458 N N . GLN A 1 182 ? 16.743 -7.215 -9.706 1.00 74.31 182 GLN A N 1
ATOM 1459 C CA . GLN A 1 182 ? 16.243 -5.895 -10.112 1.00 74.31 182 GLN A CA 1
ATOM 1460 C C . GLN A 1 182 ? 16.874 -4.780 -9.270 1.00 74.31 182 GLN A C 1
ATOM 1462 O O . GLN A 1 182 ? 17.392 -3.806 -9.812 1.00 74.31 182 GLN A O 1
ATOM 1467 N N . PHE A 1 183 ? 16.867 -4.938 -7.944 1.00 80.19 183 PHE A N 1
ATOM 1468 C CA . PHE A 1 183 ? 17.446 -3.968 -7.022 1.00 80.19 183 PHE A CA 1
ATOM 1469 C C . PHE A 1 183 ? 18.950 -3.785 -7.250 1.00 80.19 183 PHE A C 1
ATOM 1471 O O . PHE A 1 183 ? 19.409 -2.652 -7.345 1.00 80.19 183 PHE A O 1
ATOM 1478 N N . ASN A 1 184 ? 19.709 -4.873 -7.399 1.00 83.50 184 ASN A N 1
ATOM 1479 C CA . ASN A 1 184 ? 21.153 -4.810 -7.630 1.00 83.50 184 ASN A CA 1
ATOM 1480 C C . ASN A 1 184 ? 21.504 -4.100 -8.944 1.00 83.50 184 ASN A C 1
ATOM 1482 O O . ASN A 1 184 ? 22.424 -3.286 -8.958 1.00 83.50 184 ASN A O 1
ATOM 1486 N N . ILE A 1 185 ? 20.761 -4.366 -10.025 1.00 81.75 185 ILE A N 1
ATOM 1487 C CA . ILE A 1 185 ? 20.942 -3.665 -11.306 1.00 81.75 185 ILE A CA 1
ATOM 1488 C C . ILE A 1 185 ? 20.714 -2.169 -11.128 1.00 81.75 185 ILE A C 1
ATOM 1490 O O . ILE A 1 185 ? 21.552 -1.363 -11.523 1.00 81.75 185 ILE A O 1
ATOM 1494 N N . ILE A 1 186 ? 19.593 -1.800 -10.507 1.00 80.50 186 ILE A N 1
ATOM 1495 C CA . ILE A 1 186 ? 19.235 -0.398 -10.292 1.00 80.50 186 ILE A CA 1
ATOM 1496 C C . ILE A 1 186 ? 20.311 0.294 -9.458 1.00 80.50 186 ILE A C 1
ATOM 1498 O O . ILE A 1 186 ? 20.824 1.328 -9.872 1.00 80.50 186 ILE A O 1
ATOM 1502 N N . MET A 1 187 ? 20.714 -0.302 -8.333 1.00 83.44 187 MET A N 1
ATOM 1503 C CA . MET A 1 187 ? 21.765 0.243 -7.472 1.00 83.44 187 MET A CA 1
ATOM 1504 C C . MET A 1 187 ? 23.110 0.384 -8.191 1.00 83.44 187 MET A C 1
ATOM 1506 O O . MET A 1 187 ? 23.828 1.341 -7.920 1.00 83.44 187 MET A O 1
ATOM 1510 N N . GLY A 1 188 ? 23.438 -0.523 -9.116 1.00 84.94 188 GLY A N 1
ATOM 1511 C CA . GLY A 1 188 ? 24.648 -0.440 -9.937 1.00 84.94 188 GLY A CA 1
ATOM 1512 C C . GLY A 1 188 ? 24.653 0.728 -10.928 1.00 84.94 188 GLY A C 1
ATOM 1513 O O . GLY A 1 188 ? 25.725 1.182 -11.308 1.00 84.94 188 GLY A O 1
ATOM 1514 N N . LEU A 1 189 ? 23.481 1.242 -11.315 1.00 84.38 189 LEU A N 1
ATOM 1515 C CA . LEU A 1 189 ? 23.332 2.335 -12.286 1.00 84.38 189 LEU A CA 1
ATOM 1516 C C . LEU A 1 189 ? 23.155 3.715 -11.645 1.00 84.38 189 LEU A C 1
ATOM 1518 O O . LEU A 1 189 ? 23.326 4.731 -12.316 1.00 84.38 189 LEU A O 1
ATOM 1522 N N . LEU A 1 190 ? 22.803 3.780 -10.360 1.00 80.31 190 LEU A N 1
ATOM 1523 C CA . LEU A 1 190 ? 22.601 5.050 -9.656 1.00 80.31 190 LEU A CA 1
ATOM 1524 C C . LEU A 1 190 ? 23.832 5.966 -9.586 1.00 80.31 190 LEU A C 1
ATOM 1526 O O . LEU A 1 190 ? 23.616 7.175 -9.683 1.00 80.31 190 LEU A O 1
ATOM 1530 N N . PRO A 1 191 ? 25.083 5.475 -9.419 1.00 82.31 191 PRO A N 1
ATOM 1531 C CA . PRO A 1 191 ? 26.251 6.351 -9.311 1.00 82.31 191 PRO A CA 1
ATOM 1532 C C . PRO A 1 191 ? 26.406 7.308 -10.496 1.00 82.31 191 PRO A C 1
ATOM 1534 O O . PRO A 1 191 ? 26.830 8.445 -10.299 1.00 82.31 191 PRO A O 1
ATOM 1537 N N . ASP A 1 192 ? 25.983 6.875 -11.684 1.00 83.50 192 ASP A N 1
ATOM 1538 C CA . ASP A 1 192 ? 26.081 7.647 -12.922 1.00 83.50 192 ASP A CA 1
ATOM 1539 C C . ASP A 1 192 ? 24.802 8.450 -13.235 1.00 83.50 192 ASP A C 1
ATOM 1541 O O . ASP A 1 192 ? 24.803 9.287 -14.132 1.00 83.50 192 ASP A O 1
ATOM 1545 N N . ASN A 1 193 ? 23.705 8.235 -12.493 1.00 83.56 193 ASN A N 1
ATOM 1546 C CA . ASN A 1 193 ? 22.361 8.719 -12.843 1.00 83.56 193 ASN A CA 1
ATOM 1547 C C . ASN A 1 193 ? 21.645 9.437 -11.684 1.00 83.56 193 ASN A C 1
ATOM 1549 O O . ASN A 1 193 ? 20.473 9.193 -11.391 1.00 83.56 193 ASN A O 1
ATOM 1553 N N . TRP A 1 194 ? 22.333 10.372 -11.025 1.00 82.50 194 TRP A N 1
ATOM 1554 C CA . TRP A 1 194 ? 21.796 11.116 -9.872 1.00 82.50 194 TRP A CA 1
ATOM 1555 C C . TRP A 1 194 ? 20.557 11.970 -10.179 1.00 82.50 194 TRP A C 1
ATOM 1557 O O . TRP A 1 194 ? 19.708 12.159 -9.306 1.00 82.50 194 TRP A O 1
ATOM 1567 N N . SER A 1 195 ? 20.440 12.486 -11.404 1.00 84.94 195 SER A N 1
ATOM 1568 C CA . SER A 1 195 ? 19.276 13.255 -11.871 1.00 84.94 195 SER A CA 1
ATOM 1569 C C . SER A 1 195 ? 18.130 12.383 -12.387 1.00 84.94 195 SER A C 1
ATOM 1571 O O . SER A 1 195 ? 17.113 12.919 -12.820 1.00 84.94 195 SER A O 1
ATOM 1573 N N . GLY A 1 196 ? 18.311 11.062 -12.371 1.00 86.62 196 GLY A N 1
ATOM 1574 C CA . GLY A 1 196 ? 17.416 10.115 -13.012 1.00 86.62 196 GLY A CA 1
ATOM 1575 C C . GLY A 1 196 ? 17.575 10.066 -14.531 1.00 86.62 196 GLY A C 1
ATOM 1576 O O . GLY A 1 196 ? 18.208 10.926 -15.148 1.00 86.62 196 GLY A O 1
ATOM 1577 N N . LEU A 1 197 ? 16.983 9.028 -15.114 1.00 85.25 197 LEU A N 1
ATOM 1578 C CA . LEU A 1 197 ? 16.961 8.754 -16.552 1.00 85.25 197 LEU A CA 1
ATOM 1579 C C . LEU A 1 197 ? 15.725 9.331 -17.262 1.00 85.25 197 LEU A C 1
ATOM 1581 O O . LEU A 1 197 ? 15.627 9.249 -18.482 1.00 85.25 197 LEU A O 1
ATOM 1585 N N . GLY A 1 198 ? 14.806 9.946 -16.515 1.00 82.62 198 GLY A N 1
ATOM 1586 C CA . GLY A 1 198 ? 13.584 10.551 -17.036 1.00 82.62 198 GLY A CA 1
ATOM 1587 C C . GLY A 1 198 ? 12.326 9.754 -16.688 1.00 82.62 198 GLY A C 1
ATOM 1588 O O . GLY A 1 198 ? 12.358 8.544 -16.456 1.00 82.62 198 GLY A O 1
ATOM 1589 N N . TRP A 1 199 ? 11.193 10.458 -16.632 1.00 80.88 199 TRP A N 1
ATOM 1590 C CA . TRP A 1 199 ? 9.885 9.838 -16.413 1.00 80.88 199 TRP A CA 1
ATOM 1591 C C . TRP A 1 199 ? 9.547 8.868 -17.547 1.00 80.88 199 TRP A C 1
ATOM 1593 O O . TRP A 1 199 ? 9.821 9.156 -18.709 1.00 80.88 199 TRP A O 1
ATOM 1603 N N . GLY A 1 200 ? 8.942 7.729 -17.210 1.00 74.56 200 GLY A N 1
ATOM 1604 C CA . GLY A 1 200 ? 8.598 6.698 -18.189 1.00 74.56 200 GLY A CA 1
ATOM 1605 C C . GLY A 1 200 ? 9.772 5.806 -18.599 1.00 74.56 200 GLY A C 1
ATOM 1606 O O . GLY A 1 200 ? 9.555 4.824 -19.305 1.00 74.56 200 GLY A O 1
ATOM 1607 N N . PHE A 1 201 ? 10.996 6.084 -18.128 1.00 80.44 201 PHE A N 1
ATOM 1608 C CA . PHE A 1 201 ? 12.121 5.175 -18.312 1.00 80.44 201 PHE A CA 1
ATOM 1609 C C . PHE A 1 201 ? 11.858 3.850 -17.585 1.00 80.44 201 PHE A C 1
ATOM 1611 O O . PHE A 1 201 ? 11.605 3.814 -16.380 1.00 80.44 201 PHE A O 1
ATOM 1618 N N . TYR A 1 202 ? 11.964 2.734 -18.294 1.00 77.31 202 TYR A N 1
ATOM 1619 C CA . TYR A 1 202 ? 11.888 1.411 -17.688 1.00 77.31 202 TYR A CA 1
ATOM 1620 C C . TYR A 1 202 ? 12.809 0.440 -18.417 1.00 77.31 202 TYR A C 1
ATOM 1622 O O . TYR A 1 202 ? 13.145 0.621 -19.586 1.00 77.31 202 TYR A O 1
ATOM 1630 N N . MET A 1 203 ? 13.205 -0.619 -17.716 1.00 75.62 203 MET A N 1
ATOM 1631 C CA . MET A 1 203 ? 13.975 -1.713 -18.301 1.00 75.62 203 MET A CA 1
ATOM 1632 C C . MET A 1 203 ? 13.040 -2.890 -18.580 1.00 75.62 203 MET A C 1
ATOM 1634 O O . MET A 1 203 ? 12.678 -3.597 -17.635 1.00 75.62 203 MET A O 1
ATOM 1638 N N . PRO A 1 204 ? 12.631 -3.131 -19.839 1.00 67.19 204 PRO A N 1
ATOM 1639 C CA . PRO A 1 204 ? 11.724 -4.229 -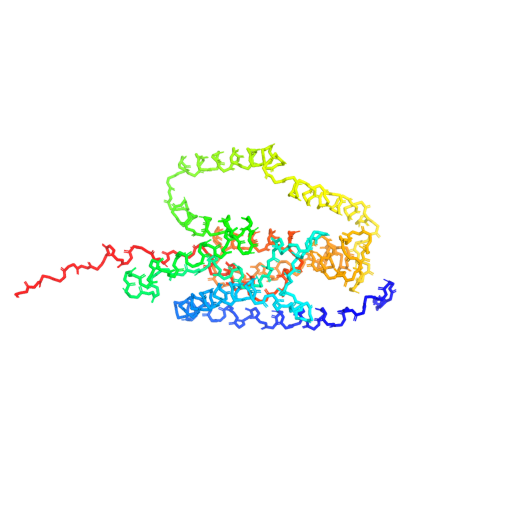20.179 1.00 67.19 204 PRO A CA 1
ATOM 1640 C C . PRO A 1 204 ? 12.281 -5.600 -19.781 1.00 67.19 204 PRO A C 1
ATOM 1642 O O . PRO A 1 204 ? 11.510 -6.488 -19.444 1.00 67.19 204 PRO A O 1
ATOM 1645 N N . GLN A 1 205 ? 13.610 -5.756 -19.733 1.00 67.31 205 GLN A N 1
ATOM 1646 C CA . GLN A 1 205 ? 14.288 -6.992 -19.319 1.00 67.31 205 GLN A CA 1
ATOM 1647 C C . GLN A 1 205 ? 14.047 -7.345 -17.846 1.00 67.31 205 GLN A C 1
ATOM 1649 O O . GLN A 1 205 ? 14.283 -8.475 -17.430 1.00 67.31 205 GLN A O 1
ATOM 1654 N N . LEU A 1 206 ? 13.605 -6.373 -17.045 1.00 68.19 206 LEU A N 1
ATOM 1655 C CA . LEU A 1 206 ? 13.222 -6.593 -15.659 1.00 68.19 206 LEU A CA 1
ATOM 1656 C C . LEU A 1 206 ? 11.750 -7.000 -15.526 1.00 68.19 206 LEU A C 1
ATOM 1658 O O . LEU A 1 206 ? 11.349 -7.398 -14.434 1.00 68.19 206 LEU A O 1
ATOM 1662 N N . SER A 1 207 ? 10.945 -6.898 -16.588 1.00 62.75 207 SER A N 1
ATOM 1663 C CA . SER A 1 207 ? 9.550 -7.335 -16.577 1.00 62.75 207 SER A CA 1
ATOM 1664 C C . SER A 1 207 ? 9.451 -8.842 -16.779 1.00 62.75 207 SER A C 1
ATOM 1666 O O . SER A 1 207 ? 10.114 -9.406 -17.644 1.00 62.75 207 SER A O 1
ATOM 1668 N N . SER A 1 208 ? 8.592 -9.495 -15.995 1.00 55.69 208 SER A N 1
ATOM 1669 C CA . SER A 1 208 ? 8.216 -10.898 -16.210 1.00 55.69 208 SER A CA 1
ATOM 1670 C C . SER A 1 208 ? 7.296 -11.086 -17.418 1.00 55.69 208 SER A C 1
ATOM 1672 O O . SER A 1 208 ? 7.195 -12.194 -17.930 1.00 55.69 208 SER A O 1
ATOM 1674 N N . ASP A 1 209 ? 6.642 -10.012 -17.866 1.00 55.16 209 ASP A N 1
ATOM 1675 C CA . ASP A 1 209 ? 5.782 -9.983 -19.047 1.00 55.16 209 ASP A CA 1
ATOM 1676 C C . ASP A 1 209 ? 6.088 -8.712 -19.872 1.00 55.16 209 ASP A C 1
ATOM 1678 O O . ASP A 1 209 ? 5.886 -7.595 -19.372 1.00 55.16 209 ASP A O 1
ATOM 1682 N N . PRO A 1 210 ? 6.601 -8.841 -21.110 1.00 51.59 210 PRO A N 1
ATOM 1683 C CA . PRO A 1 210 ? 6.877 -7.707 -21.990 1.00 51.59 210 PRO A CA 1
ATOM 1684 C C . PRO A 1 210 ? 5.647 -6.837 -22.290 1.00 51.59 210 PRO A C 1
ATOM 1686 O O . PRO A 1 210 ? 5.806 -5.644 -22.552 1.00 51.59 210 PRO A O 1
ATOM 1689 N N . GLU A 1 211 ? 4.435 -7.398 -22.222 1.00 51.53 211 GLU A N 1
ATOM 1690 C CA . GLU A 1 211 ? 3.180 -6.679 -22.472 1.00 51.53 211 GLU A CA 1
ATOM 1691 C C . GLU A 1 211 ? 2.676 -5.898 -21.246 1.00 51.53 211 GLU A C 1
ATOM 1693 O O . GLU A 1 211 ? 1.787 -5.049 -21.364 1.00 51.53 211 GLU A O 1
ATOM 1698 N N . GLN A 1 212 ? 3.282 -6.107 -20.070 1.00 53.62 212 GLN A N 1
ATOM 1699 C CA . GLN A 1 212 ? 2.899 -5.455 -18.812 1.00 53.62 212 GLN A CA 1
ATOM 1700 C C . GLN A 1 212 ? 4.051 -4.639 -18.185 1.00 53.62 212 GLN A C 1
ATOM 1702 O O . GLN A 1 212 ? 4.390 -4.837 -17.015 1.00 53.62 212 GLN A O 1
ATOM 1707 N N . PRO A 1 213 ? 4.644 -3.666 -18.908 1.00 48.94 213 PRO A N 1
ATOM 1708 C CA . PRO A 1 213 ? 5.825 -2.918 -18.452 1.00 48.94 213 PRO A CA 1
ATOM 1709 C C . PRO A 1 213 ? 5.584 -2.102 -17.168 1.00 48.94 213 PRO A C 1
ATOM 1711 O O . PRO A 1 213 ? 6.499 -1.907 -16.361 1.00 48.94 213 PRO A O 1
ATOM 1714 N N . TYR A 1 214 ? 4.328 -1.712 -16.917 1.00 52.84 214 TYR A N 1
ATOM 1715 C CA . TYR A 1 214 ? 3.905 -1.021 -15.696 1.00 52.84 214 TYR A CA 1
ATOM 1716 C C . TYR A 1 214 ? 4.199 -1.825 -14.421 1.00 52.84 214 TYR A C 1
ATOM 1718 O O . TYR A 1 214 ? 4.329 -1.243 -13.343 1.00 52.84 214 TYR A O 1
ATOM 1726 N N . GLN A 1 215 ? 4.322 -3.158 -14.526 1.00 60.66 215 GLN A N 1
ATOM 1727 C CA . GLN A 1 215 ? 4.609 -4.019 -13.385 1.00 60.66 215 GLN A CA 1
ATOM 1728 C C . GLN A 1 215 ? 5.951 -3.701 -12.740 1.00 60.66 215 GLN A C 1
ATOM 1730 O O . GLN A 1 215 ? 6.116 -4.002 -11.564 1.00 60.66 215 GLN A O 1
ATOM 1735 N N . VAL A 1 216 ? 6.894 -3.105 -13.470 1.00 61.97 216 VAL A N 1
ATOM 1736 C CA . VAL A 1 216 ? 8.227 -2.750 -12.963 1.00 61.97 216 VAL A CA 1
ATOM 1737 C C . VAL A 1 216 ? 8.387 -1.242 -12.846 1.00 61.97 216 VAL A C 1
ATOM 1739 O O . VAL A 1 216 ? 8.991 -0.768 -11.889 1.00 61.97 216 VAL A O 1
ATOM 1742 N N . GLU A 1 217 ? 7.812 -0.496 -13.784 1.00 65.94 217 GLU A N 1
ATOM 1743 C CA . GLU A 1 217 ? 7.987 0.948 -13.931 1.00 65.94 217 GLU A CA 1
ATOM 1744 C C . GLU A 1 217 ? 7.635 1.758 -12.680 1.00 65.94 217 GLU A C 1
ATOM 1746 O O . GLU A 1 217 ? 8.369 2.663 -12.299 1.00 65.94 217 GLU A O 1
ATOM 1751 N N . MET A 1 218 ? 6.531 1.413 -12.020 1.00 72.06 218 MET A N 1
ATOM 1752 C CA . MET A 1 218 ? 5.982 2.202 -10.914 1.00 72.06 218 MET A CA 1
ATOM 1753 C C . MET A 1 218 ? 6.381 1.656 -9.531 1.00 72.06 218 MET A C 1
ATOM 1755 O O . MET A 1 218 ? 5.888 2.108 -8.495 1.00 72.06 218 MET A O 1
ATOM 1759 N N . GLN A 1 219 ? 7.297 0.684 -9.490 1.00 77.12 219 GLN A N 1
ATOM 1760 C CA . GLN A 1 219 ? 7.893 0.218 -8.240 1.00 77.12 219 GLN A CA 1
ATOM 1761 C C . GLN A 1 219 ? 8.942 1.208 -7.743 1.00 77.12 219 GLN A C 1
ATOM 1763 O O . GLN A 1 219 ? 9.668 1.818 -8.527 1.00 77.12 219 GLN A O 1
ATOM 1768 N N . LEU A 1 220 ? 9.092 1.300 -6.422 1.00 81.50 220 LEU A N 1
ATOM 1769 C CA . LEU A 1 220 ? 10.015 2.238 -5.783 1.00 81.50 220 LEU A CA 1
ATOM 1770 C C . LEU A 1 220 ? 11.457 2.177 -6.333 1.00 81.50 220 LEU A C 1
ATOM 1772 O O . LEU A 1 220 ? 12.021 3.245 -6.576 1.00 81.50 220 LEU A O 1
ATOM 1776 N N . PRO A 1 221 ? 12.065 0.995 -6.580 1.00 79.31 221 PRO A N 1
ATOM 1777 C CA . PRO A 1 221 ? 13.404 0.940 -7.157 1.00 79.31 221 PRO A CA 1
ATOM 1778 C C . PRO A 1 221 ? 13.474 1.567 -8.556 1.00 79.31 221 PRO A C 1
ATOM 1780 O O . PRO A 1 221 ? 14.403 2.314 -8.842 1.00 79.31 221 PRO A O 1
ATOM 1783 N N . MET A 1 222 ? 12.493 1.309 -9.425 1.00 82.12 222 MET A N 1
ATOM 1784 C CA . MET A 1 222 ? 12.500 1.852 -10.786 1.00 82.12 222 MET A CA 1
ATOM 1785 C C . MET A 1 222 ? 12.228 3.360 -10.789 1.00 82.12 222 MET A C 1
ATOM 1787 O O . MET A 1 222 ? 12.911 4.108 -11.482 1.00 82.12 222 MET A O 1
ATOM 1791 N N . LEU A 1 223 ? 11.329 3.827 -9.918 1.00 84.12 223 LEU A N 1
ATOM 1792 C CA . LEU A 1 223 ? 11.089 5.254 -9.689 1.00 84.12 223 LEU A CA 1
ATOM 1793 C C . LEU A 1 223 ? 12.352 5.995 -9.231 1.00 84.12 223 LEU A C 1
ATOM 1795 O O . LEU A 1 223 ? 12.558 7.148 -9.604 1.00 84.12 223 LEU A O 1
ATOM 1799 N N . MET A 1 224 ? 13.218 5.339 -8.451 1.00 86.56 224 MET A N 1
ATOM 1800 C CA . MET A 1 224 ? 14.504 5.906 -8.035 1.00 86.56 224 MET A CA 1
ATOM 1801 C C . MET A 1 224 ? 15.430 6.156 -9.227 1.00 86.56 224 MET A C 1
ATOM 1803 O O . MET A 1 224 ? 16.126 7.166 -9.250 1.00 86.56 224 MET A O 1
ATOM 1807 N N . LEU A 1 225 ? 15.414 5.267 -10.220 1.00 86.88 225 LEU A N 1
ATOM 1808 C CA . LEU A 1 225 ? 16.201 5.411 -11.441 1.00 86.88 225 LEU A CA 1
ATOM 1809 C C . LEU A 1 225 ? 15.566 6.400 -12.434 1.00 86.88 225 LEU A C 1
ATOM 1811 O O . LEU A 1 225 ? 16.286 7.135 -13.100 1.00 86.88 225 LEU A O 1
ATOM 1815 N N . GLN A 1 226 ? 14.234 6.468 -12.508 1.00 86.44 226 GLN A N 1
ATOM 1816 C CA . GLN A 1 226 ? 13.509 7.425 -13.356 1.00 86.44 226 GLN A CA 1
ATOM 1817 C C . GLN A 1 226 ? 13.681 8.871 -12.890 1.00 86.44 226 GLN A C 1
ATOM 1819 O O . GLN A 1 226 ? 14.017 9.752 -13.678 1.00 86.44 226 GLN A O 1
ATOM 1824 N N . LEU A 1 227 ? 13.429 9.117 -11.604 1.00 86.94 227 LEU A N 1
ATOM 1825 C CA . LEU A 1 227 ? 13.388 10.460 -11.023 1.00 86.94 227 LEU A CA 1
ATOM 1826 C C . LEU A 1 227 ? 14.751 10.913 -10.496 1.00 86.94 227 LEU A C 1
ATOM 1828 O O . LEU A 1 227 ? 14.994 12.107 -10.341 1.00 86.94 227 LEU A O 1
ATOM 1832 N N . GLY A 1 228 ? 15.620 9.957 -10.177 1.00 88.06 228 GLY A N 1
ATOM 1833 C CA . GLY A 1 228 ? 16.850 10.188 -9.438 1.00 88.06 228 GLY A CA 1
ATOM 1834 C C . GLY A 1 228 ? 16.632 10.133 -7.916 1.00 88.06 228 GLY A C 1
ATOM 1835 O O . GLY A 1 228 ? 15.532 10.419 -7.418 1.00 88.06 228 GLY A O 1
ATOM 1836 N N . PRO A 1 229 ? 17.680 9.809 -7.133 1.00 86.69 229 PRO A N 1
ATOM 1837 C CA . PRO A 1 229 ? 17.577 9.667 -5.680 1.00 86.69 229 PRO A CA 1
ATOM 1838 C C . PRO A 1 229 ? 17.066 10.920 -4.962 1.00 86.69 229 PRO A C 1
ATOM 1840 O O . PRO A 1 229 ? 16.268 10.816 -4.032 1.00 86.69 229 PRO A O 1
ATOM 1843 N N . ILE A 1 230 ? 17.496 12.111 -5.395 1.00 86.94 230 ILE A N 1
ATOM 1844 C CA . ILE A 1 230 ? 17.152 13.382 -4.736 1.00 86.94 230 ILE A CA 1
ATOM 1845 C C . ILE A 1 230 ? 15.662 13.702 -4.917 1.00 86.94 230 ILE A C 1
ATOM 1847 O O . ILE A 1 230 ? 14.974 14.048 -3.951 1.00 86.94 230 ILE A O 1
ATOM 1851 N N . ALA A 1 231 ? 15.146 13.563 -6.140 1.00 88.19 231 ALA A N 1
ATOM 1852 C CA . ALA A 1 231 ? 13.741 13.826 -6.431 1.00 88.19 231 ALA A CA 1
ATOM 1853 C C . ALA A 1 231 ? 12.833 12.802 -5.738 1.00 88.19 231 ALA A C 1
ATOM 1855 O O . ALA A 1 231 ? 11.849 13.189 -5.103 1.00 88.19 231 ALA A O 1
ATOM 1856 N N . LEU A 1 232 ? 13.200 11.513 -5.773 1.00 88.88 232 LEU A N 1
ATOM 1857 C CA . LEU A 1 232 ? 12.455 10.476 -5.062 1.00 88.88 232 LEU A CA 1
ATOM 1858 C C . LEU A 1 232 ? 12.441 10.732 -3.550 1.00 88.88 232 LEU A C 1
ATOM 1860 O O . LEU A 1 232 ? 11.377 10.679 -2.935 1.00 88.88 232 LEU A O 1
ATOM 1864 N N . LEU A 1 233 ? 13.590 11.053 -2.949 1.00 90.38 233 LEU A N 1
ATOM 1865 C CA . LEU A 1 233 ? 13.673 11.382 -1.526 1.00 90.38 233 LEU A CA 1
ATOM 1866 C C . LEU A 1 233 ? 12.771 12.569 -1.178 1.00 90.38 233 LEU A C 1
ATOM 1868 O O . LEU A 1 233 ? 12.045 12.517 -0.188 1.00 90.38 233 LEU A O 1
ATOM 1872 N N . THR A 1 234 ? 12.765 13.609 -2.011 1.00 91.19 234 THR A N 1
ATOM 1873 C CA . THR A 1 234 ? 11.902 14.780 -1.815 1.00 91.19 234 THR A CA 1
ATOM 1874 C C . THR A 1 234 ? 10.423 14.385 -1.820 1.00 91.19 234 THR A C 1
ATOM 1876 O O . THR A 1 234 ? 9.685 14.755 -0.907 1.00 91.19 234 THR A O 1
ATOM 1879 N N . ILE A 1 235 ? 9.988 13.569 -2.787 1.00 90.62 235 ILE A N 1
ATOM 1880 C CA . ILE A 1 235 ? 8.610 13.055 -2.850 1.00 90.62 235 ILE A CA 1
ATOM 1881 C C . ILE A 1 235 ? 8.281 12.220 -1.608 1.00 90.62 235 ILE A C 1
ATOM 1883 O O . ILE A 1 235 ? 7.230 12.411 -0.996 1.00 90.62 235 ILE A O 1
ATOM 1887 N N . LEU A 1 236 ? 9.180 11.328 -1.191 1.00 91.62 236 LEU A N 1
ATOM 1888 C CA . LEU A 1 236 ? 8.991 10.493 -0.005 1.00 91.62 236 LEU A CA 1
ATOM 1889 C C . LEU A 1 236 ? 8.893 11.321 1.283 1.00 91.62 236 LEU A C 1
ATOM 1891 O O . LEU A 1 236 ? 8.055 11.017 2.130 1.00 91.62 236 LEU A O 1
ATOM 1895 N N . LEU A 1 237 ? 9.686 12.386 1.423 1.00 93.56 237 LEU A N 1
ATOM 1896 C CA . LEU A 1 237 ? 9.607 13.310 2.558 1.00 93.56 237 LEU A CA 1
ATOM 1897 C C . LEU A 1 237 ? 8.294 14.101 2.563 1.00 93.56 237 LEU A C 1
ATOM 1899 O O . LEU A 1 237 ? 7.691 14.277 3.623 1.00 93.56 237 LEU A O 1
ATOM 1903 N N . LEU A 1 238 ? 7.804 14.525 1.395 1.00 93.38 238 LEU A N 1
ATOM 1904 C CA . LEU A 1 238 ? 6.490 15.161 1.277 1.00 93.38 238 LEU A CA 1
ATOM 1905 C C . LEU A 1 238 ? 5.369 14.194 1.676 1.00 93.38 238 LEU A C 1
ATOM 1907 O O . LEU A 1 238 ? 4.504 14.553 2.475 1.00 93.38 238 LEU A O 1
ATOM 1911 N N . ILE A 1 239 ? 5.414 12.946 1.208 1.00 93.69 239 ILE A N 1
ATOM 1912 C CA . ILE A 1 239 ? 4.457 11.907 1.608 1.00 93.69 239 ILE A CA 1
ATOM 1913 C C . ILE A 1 239 ? 4.542 11.647 3.118 1.00 93.69 239 ILE A C 1
ATOM 1915 O O . ILE A 1 239 ? 3.511 11.619 3.793 1.00 93.69 239 ILE A O 1
ATOM 1919 N N . LEU A 1 240 ? 5.747 11.525 3.684 1.00 94.44 240 LEU A N 1
ATOM 1920 C CA . LEU A 1 240 ? 5.948 11.390 5.128 1.00 94.44 240 LEU A CA 1
ATOM 1921 C C . LEU A 1 240 ? 5.309 12.561 5.884 1.00 94.44 240 LEU A C 1
ATOM 1923 O O . LEU A 1 240 ? 4.577 12.337 6.848 1.00 94.44 240 LEU A O 1
ATOM 1927 N N . SER A 1 241 ? 5.511 13.800 5.425 1.00 93.62 241 SER A N 1
ATOM 1928 C CA . SER A 1 241 ? 4.894 14.981 6.038 1.00 93.62 241 SER A CA 1
ATOM 1929 C C . SER A 1 241 ? 3.362 14.873 6.069 1.00 93.62 241 SER A C 1
ATOM 1931 O O . SER A 1 241 ? 2.738 15.190 7.082 1.00 93.62 241 SER A O 1
ATOM 1933 N N . LEU A 1 242 ? 2.748 14.316 5.018 1.00 93.25 242 LEU A N 1
ATOM 1934 C CA . LEU A 1 242 ? 1.308 14.078 4.944 1.00 93.25 242 LEU A CA 1
ATOM 1935 C C . LEU A 1 242 ? 0.852 12.994 5.934 1.00 93.25 242 LEU A C 1
ATOM 1937 O O . LEU A 1 242 ? -0.171 13.192 6.597 1.00 93.25 242 LEU A O 1
ATOM 1941 N N . PHE A 1 243 ? 1.604 11.904 6.112 1.00 91.69 243 PHE A N 1
ATOM 1942 C CA . PHE A 1 243 ? 1.335 10.900 7.157 1.00 91.69 243 PHE A CA 1
ATOM 1943 C C . PHE A 1 243 ? 1.384 11.510 8.566 1.00 91.69 243 PHE A C 1
ATOM 1945 O O . PHE A 1 243 ? 0.460 11.327 9.374 1.00 91.69 243 PHE A O 1
ATOM 1952 N N . LEU A 1 244 ? 2.446 12.270 8.848 1.00 90.56 244 LEU A N 1
ATOM 1953 C CA . LEU A 1 244 ? 2.669 12.920 10.141 1.00 90.56 244 LEU A CA 1
ATOM 1954 C C . LEU A 1 244 ? 1.654 14.035 10.410 1.00 90.56 244 LEU A C 1
ATOM 1956 O O . LEU A 1 244 ? 1.282 14.253 11.558 1.00 90.56 244 LEU A O 1
ATOM 1960 N N . SER A 1 245 ? 1.119 14.681 9.373 1.00 90.56 245 SER A N 1
ATOM 1961 C CA . SER A 1 245 ? 0.109 15.730 9.531 1.00 90.56 245 SER A CA 1
ATOM 1962 C C . SER A 1 245 ? -1.178 15.232 10.214 1.00 90.56 245 SER A C 1
ATOM 1964 O O . SER A 1 245 ? -1.869 15.998 10.876 1.00 90.56 245 SER A O 1
ATOM 1966 N N . VAL A 1 246 ? -1.529 13.952 10.052 1.00 87.00 246 VAL A N 1
ATOM 1967 C CA . VAL A 1 246 ? -2.711 13.333 10.683 1.00 87.00 246 VAL A CA 1
ATOM 1968 C C . VAL A 1 246 ? -2.336 12.587 11.959 1.00 87.00 246 VAL A C 1
ATOM 1970 O O . VAL A 1 246 ? -3.098 12.587 12.921 1.00 87.00 246 VAL A O 1
ATOM 1973 N N . SER A 1 247 ? -1.183 11.916 11.963 1.00 82.81 247 SER A N 1
ATOM 1974 C CA . SER A 1 247 ? -0.775 11.018 13.053 1.00 82.81 247 SER A CA 1
ATOM 1975 C C . SER A 1 247 ? 0.067 11.706 14.136 1.00 82.81 247 SER A C 1
ATOM 1977 O O . SER A 1 247 ? 0.391 11.075 15.145 1.00 82.81 247 SER A O 1
ATOM 1979 N N . GLY A 1 248 ? 0.460 12.962 13.914 1.00 83.38 248 GLY A N 1
ATOM 1980 C CA . GLY A 1 248 ? 1.512 13.642 14.664 1.00 83.38 248 GLY A CA 1
ATOM 1981 C C . GLY A 1 248 ? 2.893 13.015 14.437 1.00 83.38 248 GLY A C 1
ATOM 1982 O O . GLY A 1 248 ? 3.033 11.986 13.771 1.00 83.38 248 GLY A O 1
ATOM 1983 N N . TRP A 1 249 ? 3.916 13.609 15.055 1.00 85.50 249 TRP A N 1
ATOM 1984 C CA . TRP A 1 249 ? 5.290 13.088 15.114 1.00 85.50 249 TRP A CA 1
ATOM 1985 C C . TRP A 1 249 ? 5.396 11.903 16.083 1.00 85.50 249 TRP A C 1
ATOM 1987 O O . TRP A 1 249 ? 6.088 11.945 17.095 1.00 85.50 249 TRP A O 1
ATOM 1997 N N . THR A 1 250 ? 4.641 10.845 15.802 1.00 83.25 250 THR A N 1
ATOM 1998 C CA . THR A 1 250 ? 4.538 9.652 16.644 1.00 83.25 250 THR A CA 1
ATOM 1999 C C . THR A 1 250 ? 5.134 8.443 15.935 1.00 83.25 250 THR A C 1
ATOM 2001 O O . THR A 1 250 ? 5.083 8.346 14.708 1.00 83.25 250 THR A O 1
ATOM 2004 N N . LEU A 1 251 ? 5.627 7.460 16.700 1.00 81.56 251 LEU A N 1
ATOM 2005 C CA . LEU A 1 251 ? 6.133 6.186 16.161 1.00 81.56 251 LEU A CA 1
ATOM 2006 C C . LEU A 1 251 ? 5.117 5.503 15.230 1.00 81.56 251 LEU A C 1
ATOM 2008 O O . LEU A 1 251 ? 5.485 4.864 14.253 1.00 81.56 251 LEU A O 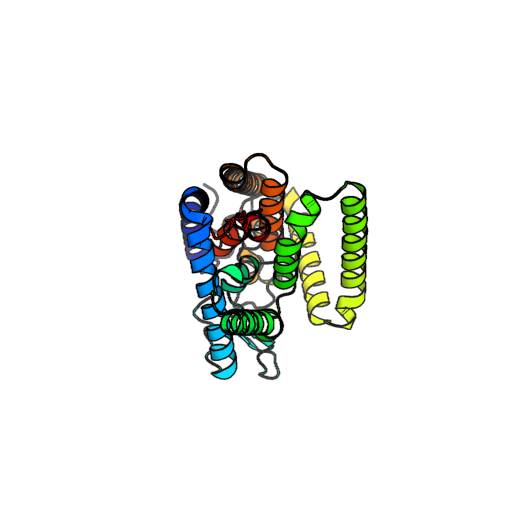1
ATOM 2012 N N . LYS A 1 252 ? 3.825 5.686 15.504 1.00 81.56 252 LYS A N 1
ATOM 2013 C CA . LYS A 1 252 ? 2.723 5.197 14.678 1.00 81.56 252 LYS A CA 1
ATOM 2014 C C . LYS A 1 252 ? 2.637 5.892 13.320 1.00 81.56 252 LYS A C 1
ATOM 2016 O O . LYS A 1 252 ? 2.411 5.211 12.327 1.00 81.56 252 LYS A O 1
ATOM 2021 N N . GLY A 1 253 ? 2.842 7.208 13.259 1.00 86.19 253 GLY A N 1
ATOM 2022 C CA . GLY A 1 253 ? 2.943 7.937 11.991 1.00 86.19 253 GLY A CA 1
ATOM 2023 C C . GLY A 1 253 ? 4.092 7.414 11.127 1.00 86.19 253 GLY A C 1
ATOM 2024 O O . GLY A 1 253 ? 3.883 7.081 9.962 1.00 86.19 253 GLY A O 1
ATOM 2025 N N . PHE A 1 254 ? 5.269 7.227 11.731 1.00 88.44 254 PHE A N 1
ATOM 2026 C CA . PHE A 1 254 ? 6.423 6.633 11.051 1.00 88.44 254 PHE A CA 1
ATOM 2027 C C . PHE A 1 254 ? 6.182 5.177 10.632 1.00 88.44 254 PHE A C 1
ATOM 2029 O O . PHE A 1 254 ? 6.530 4.809 9.516 1.00 88.44 254 PHE A O 1
ATOM 2036 N N . ALA A 1 255 ? 5.537 4.359 11.469 1.00 84.94 255 ALA A N 1
ATOM 2037 C CA . ALA A 1 255 ? 5.210 2.973 11.135 1.00 84.94 255 ALA A CA 1
ATOM 2038 C C . ALA A 1 255 ? 4.257 2.875 9.931 1.00 84.94 255 ALA A C 1
ATOM 2040 O O . ALA A 1 255 ? 4.450 2.029 9.061 1.00 84.94 255 ALA A O 1
ATOM 2041 N N . ARG A 1 256 ? 3.255 3.761 9.842 1.00 88.31 256 ARG A N 1
ATOM 2042 C CA . ARG A 1 256 ? 2.351 3.844 8.681 1.00 88.31 256 ARG A CA 1
ATOM 2043 C C . ARG A 1 256 ? 3.098 4.201 7.399 1.00 88.31 256 ARG A C 1
ATOM 2045 O O . ARG A 1 256 ? 2.875 3.563 6.375 1.00 88.31 256 ARG A O 1
ATOM 2052 N N . PHE A 1 257 ? 4.001 5.179 7.470 1.00 91.75 257 PHE A N 1
ATOM 2053 C CA . PHE A 1 257 ? 4.840 5.557 6.335 1.00 91.75 257 PHE A CA 1
ATOM 2054 C C . PHE A 1 257 ? 5.801 4.431 5.925 1.00 91.75 257 PHE A C 1
ATOM 2056 O O . PHE A 1 257 ? 5.901 4.112 4.745 1.00 91.75 257 PHE A O 1
ATOM 2063 N N . ALA A 1 258 ? 6.456 3.774 6.884 1.00 88.81 258 ALA A N 1
ATOM 2064 C CA . ALA A 1 258 ? 7.346 2.649 6.607 1.00 88.81 258 ALA A CA 1
ATOM 2065 C C . ALA A 1 258 ? 6.605 1.510 5.891 1.00 88.81 258 ALA A C 1
ATOM 2067 O O . ALA A 1 258 ? 7.100 0.969 4.908 1.00 88.81 258 ALA A O 1
ATOM 2068 N N . VAL A 1 259 ? 5.383 1.194 6.330 1.00 86.38 259 VAL A N 1
ATOM 2069 C CA . VAL A 1 259 ? 4.518 0.216 5.660 1.00 86.38 259 VAL A CA 1
ATOM 2070 C C . VAL A 1 259 ? 4.182 0.636 4.228 1.00 86.38 259 VAL A C 1
ATOM 2072 O O . VAL A 1 259 ? 4.270 -0.192 3.325 1.00 86.38 259 VAL A O 1
ATOM 2075 N N . TYR A 1 260 ? 3.855 1.909 4.004 1.00 88.12 260 TYR A N 1
ATOM 2076 C CA . TYR A 1 260 ? 3.606 2.444 2.665 1.00 88.12 260 TYR A CA 1
ATOM 2077 C C . TYR A 1 260 ? 4.828 2.283 1.742 1.00 88.12 260 TYR A C 1
ATOM 2079 O O . TYR A 1 260 ? 4.697 1.791 0.623 1.00 88.12 260 TYR A O 1
ATOM 2087 N N . VAL A 1 261 ? 6.033 2.600 2.229 1.00 87.50 261 VAL A N 1
ATOM 2088 C CA . VAL A 1 261 ? 7.287 2.412 1.476 1.00 87.50 261 VAL A CA 1
ATOM 2089 C C . VAL A 1 261 ? 7.553 0.930 1.183 1.00 87.50 261 VAL A C 1
ATOM 2091 O O . VAL A 1 261 ? 7.906 0.587 0.056 1.00 87.50 261 VAL A O 1
ATOM 2094 N N . LEU A 1 262 ? 7.334 0.037 2.156 1.00 81.31 262 LEU A N 1
ATOM 2095 C CA . LEU A 1 262 ? 7.481 -1.414 1.968 1.00 81.31 262 LEU A CA 1
ATOM 2096 C C . LEU A 1 262 ? 6.512 -1.966 0.915 1.00 81.31 262 LEU A C 1
ATOM 2098 O O . LEU A 1 262 ? 6.885 -2.836 0.128 1.00 81.31 262 LEU A O 1
ATOM 2102 N N . ILE A 1 263 ? 5.279 -1.451 0.875 1.00 77.56 263 ILE A N 1
ATOM 2103 C CA . ILE A 1 263 ? 4.322 -1.780 -0.185 1.00 77.56 263 ILE A CA 1
ATOM 2104 C C . ILE A 1 263 ? 4.881 -1.336 -1.539 1.00 77.56 263 ILE A C 1
ATOM 2106 O O . ILE A 1 263 ? 4.888 -2.140 -2.463 1.00 77.56 263 ILE A O 1
ATOM 2110 N N . GLY A 1 264 ? 5.406 -0.114 -1.650 1.00 76.75 264 GLY A N 1
ATOM 2111 C CA . GLY A 1 264 ? 5.961 0.406 -2.905 1.00 76.75 264 GLY A CA 1
ATOM 2112 C C . GLY A 1 264 ? 7.227 -0.276 -3.395 1.00 76.75 264 GLY A C 1
ATOM 2113 O O . GLY A 1 264 ? 7.492 -0.302 -4.593 1.00 76.75 264 GLY A O 1
ATOM 2114 N N . TYR A 1 265 ? 8.003 -0.857 -2.485 1.00 76.75 265 TYR A N 1
ATOM 2115 C CA . TYR A 1 265 ? 9.139 -1.691 -2.851 1.00 76.75 265 TYR A CA 1
ATOM 2116 C C . TYR A 1 265 ? 8.692 -2.982 -3.556 1.00 76.75 265 TYR A C 1
ATOM 2118 O O . TYR A 1 265 ? 9.296 -3.399 -4.540 1.00 76.75 265 TYR A O 1
ATOM 2126 N N . ASN A 1 266 ? 7.612 -3.602 -3.073 1.00 68.81 266 ASN A N 1
ATOM 2127 C CA . ASN A 1 266 ? 7.134 -4.889 -3.584 1.00 68.81 266 ASN A CA 1
ATOM 2128 C C . ASN A 1 266 ? 6.079 -4.780 -4.689 1.00 68.81 266 ASN A C 1
ATOM 2130 O O . ASN A 1 266 ? 5.866 -5.747 -5.420 1.00 68.81 266 ASN A O 1
ATOM 2134 N N . ASN A 1 267 ? 5.381 -3.652 -4.782 1.00 69.06 267 ASN A N 1
ATOM 2135 C CA . ASN A 1 267 ? 4.189 -3.499 -5.598 1.00 69.06 267 ASN A CA 1
ATOM 2136 C C . ASN A 1 267 ? 4.355 -2.319 -6.566 1.00 69.06 267 ASN A C 1
ATOM 2138 O O . ASN A 1 267 ? 4.687 -1.228 -6.102 1.00 69.06 267 ASN A O 1
ATOM 2142 N N . PRO A 1 268 ? 4.092 -2.485 -7.879 1.00 65.56 268 PRO A N 1
ATOM 2143 C CA . PRO A 1 268 ? 4.099 -1.366 -8.830 1.00 65.56 268 PRO A CA 1
ATOM 2144 C C . PRO A 1 268 ? 3.085 -0.271 -8.494 1.00 65.56 268 PRO A C 1
ATOM 2146 O O . PRO A 1 268 ? 3.147 0.829 -9.015 1.00 65.56 268 PRO A O 1
ATOM 2149 N N . TRP A 1 269 ? 2.139 -0.539 -7.607 1.00 69.00 269 TRP A N 1
ATOM 2150 C CA . TRP A 1 269 ? 1.010 0.344 -7.359 1.00 69.00 269 TRP A CA 1
ATOM 2151 C C . TRP A 1 269 ? 1.215 1.279 -6.163 1.00 69.00 269 TRP A C 1
ATOM 2153 O O . TRP A 1 269 ? 0.255 1.582 -5.458 1.00 69.00 269 TRP A O 1
ATOM 2163 N N . LEU A 1 270 ? 2.448 1.734 -5.900 1.00 74.00 270 LEU A N 1
ATOM 2164 C CA . LEU A 1 270 ? 2.745 2.601 -4.750 1.00 74.00 270 LEU A CA 1
ATOM 2165 C C . LEU A 1 270 ? 1.844 3.841 -4.723 1.00 74.00 270 LEU A C 1
ATOM 2167 O O . LEU A 1 270 ? 1.251 4.162 -3.697 1.00 74.00 270 LEU A O 1
ATOM 2171 N N . PHE A 1 271 ? 1.712 4.502 -5.871 1.00 77.12 271 PHE A N 1
ATOM 2172 C CA . PHE A 1 271 ? 0.950 5.737 -6.024 1.00 77.12 271 PHE A CA 1
ATOM 2173 C C . PHE A 1 271 ? -0.546 5.508 -6.251 1.00 77.12 271 PHE A C 1
ATOM 2175 O O . PHE A 1 271 ? -1.221 6.363 -6.805 1.00 77.12 271 PHE A O 1
ATOM 2182 N N . VAL A 1 272 ? -1.106 4.375 -5.826 1.00 79.88 272 VAL A N 1
ATOM 2183 C CA . VAL A 1 272 ? -2.564 4.218 -5.831 1.00 79.88 272 VAL A CA 1
ATOM 2184 C C . VAL A 1 272 ? -3.141 4.827 -4.545 1.00 79.88 272 VAL A C 1
ATOM 2186 O O . VAL A 1 272 ? -2.704 4.472 -3.442 1.00 79.88 272 VAL A O 1
ATOM 2189 N N . PRO A 1 273 ? -4.159 5.708 -4.635 1.00 84.44 273 PRO A N 1
ATOM 2190 C CA . PRO A 1 273 ? -4.765 6.360 -3.470 1.00 84.44 273 PRO A CA 1
ATOM 2191 C C . PRO A 1 273 ? -5.235 5.390 -2.377 1.00 84.44 273 PRO A C 1
ATOM 2193 O O . PRO A 1 273 ? -5.161 5.701 -1.187 1.00 84.44 273 PRO A O 1
ATOM 2196 N N . SER A 1 274 ? -5.692 4.195 -2.767 1.00 83.31 274 SER A N 1
ATOM 2197 C CA . SER A 1 274 ? -6.164 3.155 -1.847 1.00 83.31 274 SER A CA 1
ATOM 2198 C C . SER A 1 274 ? -5.066 2.668 -0.898 1.00 83.31 274 SER A C 1
ATOM 2200 O O . SER A 1 274 ? -5.355 2.427 0.276 1.00 83.31 274 SER A O 1
ATOM 2202 N N . TRP A 1 275 ? -3.806 2.590 -1.342 1.00 83.81 275 TRP A N 1
ATOM 2203 C CA . TRP A 1 275 ? -2.683 2.203 -0.487 1.00 83.81 275 TRP A CA 1
ATOM 2204 C C . TRP A 1 275 ? -2.331 3.288 0.521 1.00 83.81 275 TRP A C 1
ATOM 2206 O O . TRP A 1 275 ? -2.165 2.982 1.705 1.00 83.81 275 TRP A O 1
ATOM 2216 N N . PHE A 1 276 ? -2.287 4.551 0.090 1.00 89.25 276 PHE A N 1
ATOM 2217 C CA . PHE A 1 276 ? -2.083 5.681 0.998 1.00 89.25 276 PHE A CA 1
ATOM 2218 C C . PHE A 1 276 ? -3.196 5.752 2.054 1.00 89.25 276 PHE A C 1
ATOM 2220 O O . PHE A 1 276 ? -2.909 5.780 3.251 1.00 89.25 276 PHE A O 1
ATOM 2227 N N . LEU A 1 277 ? -4.464 5.673 1.632 1.00 89.69 277 LEU A N 1
ATOM 2228 C CA . LEU A 1 277 ? -5.630 5.622 2.519 1.00 89.69 277 LEU A CA 1
ATOM 2229 C C . LEU A 1 277 ? -5.564 4.449 3.505 1.00 89.69 277 LEU A C 1
ATOM 2231 O O . LEU A 1 277 ? -5.778 4.637 4.705 1.00 89.69 277 LEU A O 1
ATOM 2235 N N . THR A 1 278 ? -5.246 3.252 3.006 1.00 87.06 278 THR A N 1
ATOM 2236 C CA . THR A 1 278 ? -5.091 2.041 3.818 1.00 87.06 278 THR A CA 1
ATOM 2237 C C . THR A 1 278 ? -4.059 2.281 4.909 1.00 87.06 278 THR A C 1
ATOM 2239 O O . THR A 1 278 ? -4.381 2.173 6.092 1.00 87.06 278 THR A O 1
ATOM 2242 N N . CYS A 1 279 ? -2.846 2.693 4.530 1.00 89.25 279 CYS A N 1
ATOM 2243 C CA . CYS A 1 279 ? -1.747 2.934 5.460 1.00 89.25 279 CYS A CA 1
ATOM 2244 C C . CYS A 1 279 ? -2.092 4.024 6.47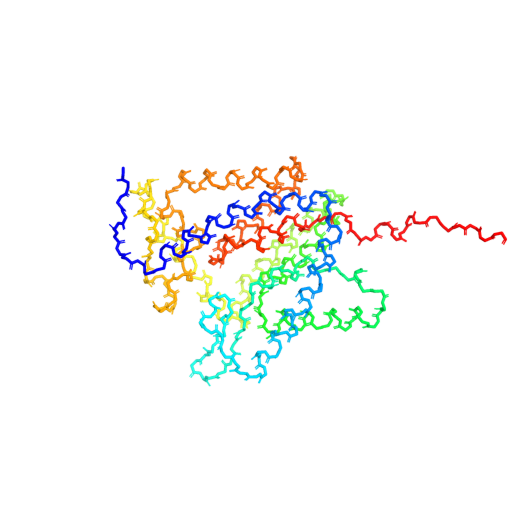6 1.00 89.25 279 CYS A C 1
ATOM 2246 O O . CYS A 1 279 ? -1.811 3.872 7.664 1.00 89.25 279 CYS A O 1
ATOM 2248 N N . GLN A 1 280 ? -2.778 5.085 6.050 1.00 88.94 280 GLN A N 1
ATOM 2249 C CA . GLN A 1 280 ? -3.191 6.174 6.933 1.00 88.94 280 GLN A CA 1
ATOM 2250 C C . GLN A 1 280 ? -4.212 5.727 7.994 1.00 88.94 280 GLN A C 1
ATOM 2252 O O . GLN A 1 280 ? -4.327 6.322 9.072 1.00 88.94 280 GLN A O 1
ATOM 2257 N N . LEU A 1 281 ? -4.934 4.638 7.729 1.00 87.38 281 LEU A N 1
ATOM 2258 C CA . LEU A 1 281 ? -5.885 4.028 8.649 1.00 87.38 281 LEU A CA 1
ATOM 2259 C C . LEU A 1 281 ? -5.309 2.827 9.426 1.00 87.38 281 LEU A C 1
ATOM 2261 O O . LEU A 1 281 ? -5.934 2.395 10.396 1.00 87.38 281 LEU A O 1
ATOM 2265 N N . LEU A 1 282 ? -4.112 2.329 9.125 1.00 85.81 282 LEU A N 1
ATOM 2266 C CA . LEU A 1 282 ? -3.513 1.245 9.912 1.00 85.81 282 LEU A CA 1
ATOM 2267 C C . LEU A 1 282 ? -3.203 1.665 11.359 1.00 85.81 282 LEU A C 1
ATOM 2269 O O . LEU A 1 282 ? -3.043 2.845 11.677 1.00 85.81 282 LEU A O 1
ATOM 2273 N N . PHE A 1 283 ? -3.125 0.690 12.256 1.00 76.50 283 PHE A N 1
ATOM 2274 C CA . PHE A 1 283 ? -2.661 0.778 13.644 1.00 76.50 283 PHE A CA 1
ATOM 2275 C C . PHE A 1 283 ? -3.424 1.765 14.523 1.00 76.50 283 PHE A C 1
ATOM 2277 O O . PHE A 1 283 ? -2.888 2.236 15.525 1.00 76.50 283 PHE A O 1
ATOM 2284 N N . ARG A 1 284 ? -4.641 2.168 14.139 1.00 69.56 284 ARG A N 1
ATOM 2285 C CA . ARG A 1 284 ? -5.413 3.142 14.918 1.00 69.56 284 ARG A CA 1
ATOM 2286 C C . ARG A 1 284 ? -5.964 2.484 16.185 1.00 69.56 284 ARG A C 1
ATOM 2288 O O . ARG A 1 284 ? -6.314 1.316 16.172 1.00 69.56 284 ARG A O 1
ATOM 2295 N N . ASP A 1 285 ? -6.008 3.245 17.270 1.00 61.41 285 ASP A N 1
ATOM 2296 C CA . ASP A 1 285 ? -6.149 2.735 18.642 1.00 61.41 285 ASP A CA 1
ATOM 2297 C C . ASP A 1 285 ? -7.606 2.428 19.038 1.00 61.41 285 ASP A C 1
ATOM 2299 O O . ASP A 1 285 ? -7.901 2.167 20.207 1.00 61.41 285 ASP A O 1
ATOM 2303 N N . ASP A 1 286 ? -8.499 2.446 18.052 1.00 55.16 286 ASP A N 1
ATOM 2304 C CA . ASP A 1 286 ? -9.944 2.469 18.215 1.00 55.16 286 ASP A CA 1
ATOM 2305 C C . ASP A 1 286 ? -10.552 1.195 17.617 1.00 55.16 286 ASP A C 1
ATOM 2307 O O . ASP A 1 286 ? -10.841 1.144 16.423 1.00 55.16 286 ASP A O 1
ATOM 2311 N N . ASP A 1 287 ? -10.656 0.150 18.444 1.00 44.50 287 ASP A N 1
ATOM 2312 C CA . ASP A 1 287 ? -11.859 -0.685 18.623 1.00 44.50 287 ASP A CA 1
ATOM 2313 C C . ASP A 1 287 ? -11.530 -1.943 19.451 1.00 44.50 287 ASP A C 1
ATOM 2315 O O . ASP A 1 287 ? -11.329 -3.022 18.914 1.00 44.50 287 ASP A O 1
ATOM 2319 N N . GLU A 1 288 ? -11.512 -1.785 20.781 1.00 43.69 288 GLU A N 1
ATOM 2320 C CA . GLU A 1 288 ? -11.908 -2.825 21.761 1.00 43.69 288 GLU A CA 1
ATOM 2321 C C . GLU A 1 288 ? -12.062 -2.228 23.178 1.00 43.69 288 GLU A C 1
ATOM 2323 O O . GLU A 1 288 ? -12.947 -2.629 23.931 1.00 43.69 288 GLU A O 1
ATOM 2328 N N . VAL A 1 289 ? -11.329 -1.154 23.507 1.00 41.28 289 VAL A N 1
ATOM 2329 C CA . VAL A 1 289 ? -11.358 -0.530 24.851 1.00 41.28 289 VAL A CA 1
ATOM 2330 C C . VAL A 1 289 ? -12.654 0.244 25.151 1.00 41.28 289 VAL A C 1
ATOM 2332 O O . VAL A 1 289 ? -13.083 0.296 26.298 1.00 41.28 289 VAL A O 1
ATOM 2335 N N . ARG A 1 290 ? -13.360 0.796 24.152 1.00 36.81 290 ARG A N 1
ATOM 2336 C CA . ARG A 1 290 ? -14.654 1.471 24.406 1.00 36.81 290 ARG A CA 1
ATOM 2337 C C . ARG A 1 290 ? -15.815 0.515 24.687 1.00 36.81 290 ARG A C 1
ATOM 2339 O O . ARG A 1 290 ? -16.847 0.968 25.166 1.00 36.81 290 ARG A O 1
ATOM 2346 N N . ARG A 1 291 ? -15.670 -0.794 24.436 1.00 39.84 291 ARG A N 1
ATOM 2347 C CA . ARG A 1 291 ? -16.664 -1.794 24.872 1.00 39.84 291 ARG A CA 1
ATOM 2348 C C . ARG A 1 291 ? -16.422 -2.295 26.298 1.00 39.84 291 ARG A C 1
ATOM 2350 O O . ARG A 1 291 ? -17.347 -2.850 26.878 1.00 39.84 291 ARG A O 1
ATOM 2357 N N . SER A 1 292 ? -15.247 -2.050 26.884 1.00 38.00 292 SER A N 1
ATOM 2358 C CA . SER A 1 292 ? -14.954 -2.364 28.291 1.00 38.00 292 SER A CA 1
ATOM 2359 C C . SER A 1 292 ? -15.146 -1.180 29.249 1.00 38.00 292 SER A C 1
ATOM 2361 O O . SER A 1 292 ? -15.031 -1.365 30.455 1.00 38.00 292 SER A O 1
ATOM 2363 N N . THR A 1 293 ? -15.431 0.026 28.743 1.00 37.25 293 THR A N 1
ATOM 2364 C CA . THR A 1 293 ? -15.562 1.256 29.553 1.00 37.25 293 THR A CA 1
ATOM 2365 C C . THR A 1 293 ? -16.914 1.956 29.436 1.00 37.25 293 THR A C 1
ATOM 2367 O O . THR A 1 293 ? -17.055 3.082 29.907 1.00 37.25 293 THR A O 1
ATOM 2370 N N . VAL A 1 294 ? -17.939 1.305 28.871 1.00 36.38 294 VAL A N 1
ATOM 2371 C CA . VAL A 1 294 ? -19.321 1.742 29.121 1.00 36.38 294 VAL A CA 1
ATOM 2372 C C . VAL A 1 294 ? -19.645 1.368 30.571 1.00 36.38 294 VAL A C 1
ATOM 2374 O O . VAL A 1 294 ? -19.634 0.173 30.884 1.00 36.38 294 VAL A O 1
ATOM 2377 N N . PRO A 1 295 ? -19.919 2.328 31.473 1.00 37.88 295 PRO A N 1
ATOM 2378 C CA . PRO A 1 295 ? -20.406 1.991 32.801 1.00 37.88 295 PRO A CA 1
ATOM 2379 C C . PRO A 1 295 ? -21.712 1.215 32.633 1.00 37.88 295 PRO A C 1
ATOM 2381 O O . PRO A 1 295 ? -22.591 1.644 31.882 1.00 37.88 295 PRO A O 1
ATOM 2384 N N . ARG A 1 296 ? -21.865 0.081 33.327 1.00 41.25 296 ARG A N 1
ATOM 2385 C CA . ARG A 1 296 ? -23.197 -0.495 33.535 1.00 41.25 296 ARG A CA 1
ATOM 2386 C C . ARG A 1 296 ? -24.012 0.578 34.251 1.00 41.25 296 ARG A C 1
ATOM 2388 O O . ARG A 1 296 ? -23.771 0.835 35.426 1.00 41.25 296 ARG A O 1
ATOM 2395 N N . VAL A 1 297 ? -24.920 1.237 33.536 1.00 41.25 297 VAL A N 1
ATOM 2396 C CA . VAL A 1 297 ? -25.955 2.056 34.166 1.00 41.25 297 VAL A CA 1
ATOM 2397 C C . VAL A 1 297 ? -26.708 1.106 35.100 1.00 41.25 297 VAL A C 1
ATOM 2399 O O . VAL A 1 297 ? -27.210 0.091 34.610 1.00 41.25 297 VAL A O 1
ATOM 2402 N N . PRO A 1 298 ? -26.746 1.348 36.422 1.00 39.66 298 PRO A N 1
ATOM 2403 C CA . PRO A 1 298 ? -27.572 0.542 37.300 1.00 39.66 298 PRO A CA 1
ATOM 2404 C C . PRO A 1 298 ? -29.020 0.785 36.882 1.00 39.66 298 PRO A C 1
ATOM 2406 O O . PRO A 1 298 ? -29.486 1.926 36.895 1.00 39.66 298 PRO A O 1
ATOM 2409 N N . SER A 1 299 ? -29.716 -0.270 36.468 1.00 45.56 299 SER A N 1
ATOM 2410 C CA . SER A 1 299 ? -31.171 -0.237 36.393 1.00 45.56 299 SER A CA 1
ATOM 2411 C C . SER A 1 299 ? -31.686 0.056 37.800 1.00 45.56 299 SER A C 1
ATOM 2413 O O . SER A 1 299 ? -31.390 -0.705 38.724 1.00 45.56 299 SER A O 1
ATOM 2415 N N . ARG A 1 300 ? -32.372 1.190 37.951 1.00 42.69 300 ARG A N 1
ATOM 2416 C CA . ARG A 1 300 ? -33.248 1.430 39.098 1.00 42.69 300 ARG A CA 1
ATOM 2417 C C . ARG A 1 300 ? -34.427 0.472 39.048 1.00 42.69 300 ARG A C 1
ATOM 2419 O O . ARG A 1 300 ? -34.860 0.168 37.913 1.00 42.69 300 ARG A O 1
#

Foldseek 3Di:
DQDPDDDDDVCLVVVVVLLVVLVVVLVVLLVCCQPPVPVVLLVLLVVLLVVLVVLVVCQVVVDAPVVVPQQHQDADPVRHRPETGHPSLLSLLSHDLVSDPDPVVSVVSVVSSVCSCVPHHVDPLSVVSNVCLVCVLVLVPDDPVSVVVVVVVVVVVVVCCLVCVCVVPVVVVVLVVLLVVLLVVLVVCQVVQQQAPAGPDFDCVSDPDSVCRLFGCQALSNVCRHRHVVRSVVVLVVLLVSLCVNVPPDPLSVVLSVSLNVCSSNGSPSSRNSSSSSSSSGNDNDDDVVVVPPPPPDDD

Radius of gyration: 20.85 Å; chains: 1; bounding box: 60×46×64 Å